Protein AF-A0A1V1ST28-F1 (afdb_monomer_lite)

pLDDT: mean 70.16, std 17.25, range [31.0, 95.69]

Secondary structure (DSSP, 8-state):
---EEE-TTS-EEEEEEEE-SS-TT-EEEEEEEE-TTT--EEEEEEEESSBSS--EEEE---TT-TT-SS--EEEEEEETTEEEEEEE--SPPSSS--SEEEEEEE--SS-TT----B-S---EEEE-PPBTTBTT--EEEEEEEBTTS-EEEEEEEE-SS--S--S-SEEEEEEEEEES-B-S--EEEEEETTEEEEEEEETTEEEEEEEETTEEEEEEEEET--S-EEEEE-TTSSS--EEEEEEETTEEEEEEEETTEEE-------HHHHT----TTS---TTS----EE-----TTS-PPPEEEEEEE-SSSTTEEEEEEEEEPTTT--EEEEEEEEEEEES---

Structure (mmCIF, N/CA/C/O backbone):
data_AF-A0A1V1ST28-F1
#
_entry.id   AF-A0A1V1ST28-F1
#
loop_
_atom_site.group_PDB
_atom_site.id
_atom_site.type_symbol
_atom_site.label_atom_id
_atom_site.label_alt_id
_atom_site.label_comp_id
_atom_site.label_asym_id
_atom_site.label_entity_id
_atom_site.label_seq_id
_atom_site.pdbx_PDB_ins_code
_atom_site.Cartn_x
_atom_site.Cartn_y
_atom_site.Cartn_z
_atom_site.occupancy
_atom_site.B_iso_or_equiv
_atom_site.auth_seq_id
_atom_site.auth_comp_id
_atom_site.auth_asym_id
_atom_site.auth_atom_id
_atom_site.pdbx_PDB_model_num
ATOM 1 N N . MET A 1 1 ? -3.559 1.378 -1.810 1.00 56.53 1 MET A N 1
ATOM 2 C CA . MET A 1 1 ? -2.349 0.725 -1.264 1.00 56.53 1 MET A CA 1
ATOM 3 C C . MET A 1 1 ? -1.135 1.126 -2.063 1.00 56.53 1 MET A C 1
ATOM 5 O O . MET A 1 1 ? -1.295 1.439 -3.238 1.00 56.53 1 MET A O 1
ATOM 9 N N . ASN A 1 2 ? 0.032 1.162 -1.422 1.00 61.03 2 ASN A N 1
ATOM 10 C CA . ASN A 1 2 ? 1.239 1.792 -1.951 1.00 61.03 2 ASN A CA 1
ATOM 11 C C . ASN A 1 2 ? 1.927 0.854 -2.942 1.00 61.03 2 ASN A C 1
ATOM 13 O O . ASN A 1 2 ? 2.720 0.018 -2.559 1.00 61.03 2 ASN A O 1
ATOM 17 N N . ARG A 1 3 ? 1.623 0.969 -4.228 1.00 72.06 3 ARG A N 1
ATOM 18 C CA . ARG A 1 3 ? 2.316 0.244 -5.317 1.00 72.06 3 ARG A CA 1
ATOM 19 C C . ARG A 1 3 ? 3.416 1.051 -5.982 1.00 72.06 3 ARG A C 1
ATOM 21 O O . ARG A 1 3 ? 3.954 0.615 -6.989 1.00 72.06 3 ARG A O 1
ATOM 28 N N . LEU A 1 4 ? 3.683 2.239 -5.460 1.00 78.25 4 LEU A N 1
ATOM 29 C CA . LEU A 1 4 ? 4.691 3.160 -5.943 1.00 78.25 4 LEU A CA 1
ATOM 30 C C . LEU A 1 4 ? 5.423 3.699 -4.718 1.00 78.25 4 LEU A C 1
ATOM 32 O O . LEU A 1 4 ? 4.778 4.179 -3.788 1.00 78.25 4 LEU A O 1
ATOM 36 N N . CYS A 1 5 ? 6.745 3.660 -4.730 1.00 79.19 5 CYS A N 1
ATOM 37 C CA . CYS A 1 5 ? 7.576 4.408 -3.799 1.00 79.19 5 CYS A CA 1
ATOM 38 C C . CYS A 1 5 ? 8.674 5.139 -4.580 1.00 79.19 5 CYS A C 1
ATOM 40 O O . CYS A 1 5 ? 8.863 4.921 -5.778 1.00 79.19 5 CYS A O 1
ATOM 42 N N . ARG A 1 6 ? 9.364 6.077 -3.932 1.00 75.88 6 ARG A N 1
ATOM 43 C CA . ARG A 1 6 ? 10.571 6.692 -4.485 1.00 75.88 6 ARG A CA 1
ATOM 44 C C . ARG A 1 6 ? 11.776 6.169 -3.719 1.00 75.88 6 ARG A C 1
ATOM 46 O O . ARG A 1 6 ? 11.772 6.217 -2.491 1.00 75.88 6 ARG A O 1
ATOM 53 N N . SER A 1 7 ? 12.785 5.715 -4.451 1.00 76.44 7 SER A N 1
ATOM 54 C CA . SER A 1 7 ? 14.058 5.301 -3.882 1.00 76.44 7 SER A CA 1
ATOM 55 C C . SER A 1 7 ? 14.884 6.502 -3.409 1.00 76.44 7 SER A C 1
ATOM 57 O O . SER A 1 7 ? 14.653 7.652 -3.795 1.00 76.44 7 SER A O 1
ATOM 59 N N . SER A 1 8 ? 15.908 6.237 -2.605 1.00 72.94 8 SER A N 1
ATOM 60 C CA . SER A 1 8 ? 16.824 7.239 -2.049 1.00 72.94 8 SER A CA 1
ATOM 61 C C . SER A 1 8 ? 17.612 7.980 -3.135 1.00 72.94 8 SER A C 1
ATOM 63 O O . SER A 1 8 ? 18.049 9.107 -2.914 1.00 72.94 8 SER A O 1
ATOM 65 N N . TYR A 1 9 ? 17.714 7.388 -4.327 1.00 69.00 9 TYR A N 1
ATOM 66 C CA . TYR A 1 9 ? 18.322 7.970 -5.527 1.00 69.00 9 TYR A CA 1
ATOM 67 C C . TYR A 1 9 ? 17.343 8.785 -6.378 1.00 69.00 9 TYR A C 1
ATOM 69 O O . TYR A 1 9 ? 17.713 9.331 -7.415 1.00 69.00 9 TYR A O 1
ATOM 77 N N . GLY A 1 10 ? 16.083 8.883 -5.954 1.00 70.06 10 GLY A N 1
ATOM 78 C CA . GLY A 1 10 ? 15.050 9.632 -6.656 1.00 70.06 10 GLY A CA 1
ATOM 79 C C . GLY A 1 10 ? 14.359 8.867 -7.786 1.00 70.06 10 GLY A C 1
ATOM 80 O O . GLY A 1 10 ? 13.443 9.425 -8.392 1.00 70.06 10 GLY A O 1
ATOM 81 N N . SER A 1 11 ? 14.738 7.612 -8.047 1.00 77.06 11 SER A N 1
ATOM 82 C CA . SER A 1 11 ? 14.031 6.742 -8.993 1.00 77.06 11 SER A CA 1
ATOM 83 C C . SER A 1 11 ? 12.670 6.338 -8.431 1.00 77.06 11 SER A C 1
ATOM 85 O O . SER A 1 11 ? 12.508 6.165 -7.223 1.00 77.06 11 SER A O 1
ATOM 87 N N . LEU A 1 12 ? 11.670 6.215 -9.302 1.00 82.88 12 LEU A N 1
ATOM 88 C CA . LEU A 1 12 ? 10.370 5.674 -8.912 1.00 82.88 12 LEU A CA 1
ATOM 89 C C . LEU A 1 12 ? 10.404 4.156 -9.016 1.00 82.88 12 LEU A C 1
ATOM 91 O O . LEU A 1 12 ? 10.904 3.621 -9.997 1.00 82.88 12 LEU A O 1
ATOM 95 N N . GLU A 1 13 ? 9.835 3.483 -8.032 1.00 86.19 13 GLU A N 1
ATOM 96 C CA . GLU A 1 13 ? 9.806 2.029 -7.934 1.00 86.19 13 GLU A CA 1
ATOM 97 C C . GLU A 1 13 ? 8.359 1.586 -7.798 1.00 86.19 13 GLU A C 1
ATOM 99 O O . GLU A 1 13 ? 7.603 2.177 -7.027 1.00 86.19 13 GLU A O 1
ATOM 104 N N . ALA A 1 14 ? 7.957 0.567 -8.549 1.00 86.81 14 ALA A N 1
ATOM 105 C CA . ALA A 1 14 ? 6.588 0.087 -8.565 1.00 86.81 14 ALA A CA 1
ATOM 106 C C . ALA A 1 14 ? 6.502 -1.431 -8.465 1.00 86.81 14 ALA A C 1
ATOM 108 O O . ALA A 1 14 ? 7.374 -2.147 -8.950 1.00 86.81 14 ALA A O 1
ATOM 109 N N . VAL A 1 15 ? 5.412 -1.923 -7.881 1.00 87.50 15 VAL A N 1
ATOM 110 C CA . VAL A 1 15 ? 5.063 -3.348 -7.902 1.00 87.50 15 VAL A CA 1
ATOM 111 C C . VAL A 1 15 ? 3.734 -3.526 -8.606 1.00 87.50 15 VAL A C 1
ATOM 113 O O . VAL A 1 15 ? 2.761 -2.834 -8.309 1.00 87.50 15 VAL A O 1
ATOM 116 N N . ILE A 1 16 ? 3.704 -4.404 -9.603 1.00 85.75 16 ILE A N 1
ATOM 117 C CA . ILE A 1 16 ? 2.519 -4.601 -10.434 1.00 85.75 16 ILE A CA 1
ATOM 118 C C . ILE A 1 16 ? 2.277 -6.094 -10.578 1.00 85.75 16 ILE A C 1
ATOM 120 O O . ILE A 1 16 ? 3.172 -6.849 -10.962 1.00 85.75 16 ILE A O 1
ATOM 124 N N . ASN A 1 17 ? 1.055 -6.508 -10.257 1.00 86.25 17 ASN A N 1
ATOM 125 C CA . ASN A 1 17 ? 0.579 -7.858 -10.490 1.00 86.25 17 ASN A CA 1
ATOM 126 C C . ASN A 1 17 ? 0.147 -7.977 -11.962 1.00 86.25 17 ASN A C 1
ATOM 128 O O . ASN A 1 17 ? -0.858 -7.385 -12.362 1.00 86.25 17 ASN A O 1
ATOM 132 N N . ILE A 1 18 ? 0.912 -8.717 -12.762 1.00 83.44 18 ILE A N 1
ATOM 133 C CA . ILE A 1 18 ? 0.743 -8.863 -14.216 1.00 83.44 18 ILE A CA 1
ATOM 134 C C . ILE A 1 18 ? 0.674 -10.345 -14.617 1.00 83.44 18 ILE A C 1
ATOM 136 O O . ILE A 1 18 ? 1.166 -11.187 -13.868 1.00 83.44 18 ILE A O 1
ATOM 140 N N . PRO A 1 19 ? 0.129 -10.696 -15.793 1.00 81.06 19 PRO A N 1
ATOM 141 C CA . PRO A 1 19 ? 0.259 -12.048 -16.339 1.00 81.06 19 PRO A CA 1
ATOM 142 C C . PRO A 1 19 ? 1.727 -12.476 -16.491 1.00 81.06 19 PRO A C 1
ATOM 144 O O . PRO A 1 19 ? 2.595 -11.663 -16.815 1.00 81.06 19 PRO A O 1
ATOM 147 N N . SER A 1 20 ? 2.013 -13.760 -16.277 1.00 78.56 20 SER A N 1
ATOM 148 C CA . SER A 1 20 ? 3.365 -14.333 -16.332 1.00 78.56 20 SER A CA 1
ATOM 149 C C . SER A 1 20 ? 3.897 -14.520 -17.759 1.00 78.56 20 SER A C 1
ATOM 151 O O . SER A 1 20 ? 5.076 -14.820 -17.935 1.00 78.56 20 SER A O 1
ATOM 153 N N . GLY A 1 21 ? 3.039 -14.368 -18.774 1.00 71.44 21 GLY A N 1
ATOM 154 C CA . GLY A 1 21 ? 3.336 -14.717 -20.167 1.00 71.44 21 GLY A CA 1
ATOM 155 C C . GLY A 1 21 ? 3.209 -16.216 -20.476 1.00 71.44 21 GLY A C 1
ATOM 156 O O . GLY A 1 21 ? 3.240 -16.585 -21.643 1.00 71.44 21 GLY A O 1
ATOM 157 N N . LEU A 1 22 ? 3.002 -17.071 -19.463 1.00 68.38 22 LEU A N 1
ATOM 158 C CA . LEU A 1 22 ? 2.752 -18.517 -19.609 1.00 68.38 22 LEU A CA 1
ATOM 159 C C . LEU A 1 22 ? 1.249 -18.857 -19.713 1.00 68.38 22 LEU A C 1
ATOM 161 O O . LEU A 1 22 ? 0.852 -20.007 -19.540 1.00 68.38 22 LEU A O 1
ATOM 165 N N . GLY A 1 23 ? 0.417 -17.850 -19.994 1.00 60.97 23 GLY A N 1
ATOM 166 C CA . GLY A 1 23 ? -1.043 -17.935 -20.078 1.00 60.97 23 GLY A CA 1
ATOM 167 C C . GLY A 1 23 ? -1.737 -16.901 -19.188 1.00 60.97 23 GLY A C 1
ATOM 168 O O . GLY A 1 23 ? -1.166 -16.437 -18.200 1.00 60.97 23 GLY A O 1
ATOM 169 N N . ASP A 1 24 ? -2.978 -16.542 -19.526 1.00 57.06 24 ASP A N 1
ATOM 170 C CA . ASP A 1 24 ? -3.747 -15.499 -18.820 1.00 57.06 24 ASP A CA 1
ATOM 171 C C . ASP A 1 24 ? -4.112 -15.875 -17.369 1.00 57.06 24 ASP A C 1
ATOM 173 O O . ASP A 1 24 ? -4.433 -15.004 -16.559 1.00 57.06 24 ASP A O 1
ATOM 177 N N . SER A 1 25 ? -4.035 -17.162 -17.009 1.00 66.62 25 SER A N 1
ATOM 178 C CA . SER A 1 25 ? -4.368 -17.655 -15.667 1.00 66.62 25 SER A CA 1
ATOM 179 C C . SER A 1 25 ? -3.230 -17.533 -14.656 1.00 66.62 25 SER A C 1
ATOM 181 O O . SER A 1 25 ? -3.490 -17.537 -13.454 1.00 66.62 25 SER A O 1
ATOM 183 N N . GLN A 1 26 ? -1.974 -17.445 -15.102 1.00 79.12 26 GLN A N 1
ATOM 184 C CA . GLN A 1 26 ? -0.837 -17.358 -14.193 1.00 79.12 26 GLN A CA 1
ATOM 185 C C . GLN A 1 26 ? -0.373 -15.909 -14.087 1.00 79.12 26 GLN A C 1
ATOM 187 O O . GLN A 1 26 ? -0.003 -15.278 -15.075 1.00 79.12 26 GLN A O 1
ATOM 192 N N . ARG A 1 27 ? -0.379 -15.378 -12.866 1.00 85.94 27 ARG A N 1
ATOM 193 C CA . ARG A 1 27 ? 0.042 -14.008 -12.572 1.00 85.94 27 ARG A CA 1
ATOM 194 C C . ARG A 1 27 ? 1.352 -13.997 -11.796 1.00 85.94 27 ARG A C 1
ATOM 196 O O . ARG A 1 27 ? 1.680 -14.967 -11.126 1.00 85.94 27 ARG A O 1
ATOM 203 N N . VAL A 1 28 ? 2.093 -12.900 -11.886 1.00 90.62 28 VAL A N 1
ATOM 204 C CA . VAL A 1 28 ? 3.326 -12.646 -11.133 1.00 90.62 28 VAL A CA 1
ATOM 205 C C . VAL A 1 28 ? 3.320 -11.224 -10.593 1.00 90.62 28 VAL A C 1
ATOM 207 O O . VAL A 1 28 ? 2.863 -10.295 -11.262 1.00 90.62 28 VAL A O 1
ATOM 210 N N . LEU A 1 29 ? 3.856 -11.034 -9.387 1.00 91.00 29 LEU A N 1
ATOM 211 C CA . LEU A 1 29 ? 4.079 -9.705 -8.836 1.00 91.00 29 LEU A CA 1
ATOM 212 C C . LEU A 1 29 ? 5.482 -9.313 -9.246 1.00 91.00 29 LEU A C 1
ATOM 214 O O . LEU A 1 29 ? 6.453 -9.953 -8.841 1.00 91.00 29 LEU A O 1
ATOM 218 N N . ARG A 1 30 ? 5.589 -8.279 -10.071 1.00 89.81 30 ARG A N 1
ATOM 219 C CA . ARG A 1 30 ? 6.862 -7.852 -10.635 1.00 89.81 30 ARG A CA 1
ATOM 220 C C . ARG A 1 30 ? 7.227 -6.464 -10.135 1.00 89.81 30 ARG A C 1
ATOM 222 O O . ARG A 1 30 ? 6.386 -5.566 -10.106 1.00 89.81 30 ARG A O 1
ATOM 229 N N . HIS A 1 31 ? 8.490 -6.306 -9.762 1.00 90.06 31 HIS A N 1
ATOM 230 C CA . HIS A 1 31 ? 9.109 -5.023 -9.454 1.00 90.06 31 HIS A CA 1
ATOM 231 C C . HIS A 1 31 ? 9.516 -4.317 -10.750 1.00 90.06 31 HIS A C 1
ATOM 233 O O . HIS A 1 31 ? 10.115 -4.923 -11.643 1.00 90.06 31 HIS A O 1
ATOM 239 N N . PHE A 1 32 ? 9.199 -3.032 -10.839 1.00 87.62 32 PHE A N 1
ATOM 240 C CA . PHE A 1 32 ? 9.596 -2.119 -11.898 1.00 87.62 32 PHE A CA 1
ATOM 241 C C . PHE A 1 32 ? 10.334 -0.923 -11.308 1.00 87.62 32 PHE A C 1
ATOM 243 O O . PHE A 1 32 ? 9.930 -0.407 -10.271 1.00 87.62 32 PHE A O 1
ATOM 250 N N . SER A 1 33 ? 11.342 -0.424 -12.017 1.00 86.06 33 SER A N 1
ATOM 251 C CA . SER A 1 33 ? 12.019 0.830 -11.673 1.00 86.06 33 SER A CA 1
ATOM 252 C C . SER A 1 33 ? 11.939 1.812 -12.831 1.00 86.06 33 SER A C 1
ATOM 254 O O . SER A 1 33 ? 12.106 1.408 -13.986 1.00 86.06 33 SER A O 1
ATOM 256 N N . ARG A 1 34 ? 11.796 3.098 -12.537 1.00 82.31 34 ARG A N 1
ATOM 257 C CA . ARG A 1 34 ? 11.886 4.174 -13.517 1.00 82.31 34 ARG A CA 1
ATOM 258 C C . ARG A 1 34 ? 13.302 4.726 -13.566 1.00 82.31 34 ARG A C 1
ATOM 260 O O . ARG A 1 34 ? 13.839 5.143 -12.541 1.00 82.31 34 ARG A O 1
ATOM 267 N N . ASN A 1 35 ? 13.880 4.798 -14.756 1.00 78.06 35 ASN A N 1
ATOM 268 C CA . ASN A 1 35 ? 15.123 5.523 -14.971 1.00 78.06 35 ASN A CA 1
ATOM 269 C C . ASN A 1 35 ? 14.873 7.021 -14.739 1.00 78.06 35 ASN A C 1
ATOM 271 O O . ASN A 1 35 ? 14.010 7.627 -15.375 1.00 78.06 35 ASN A O 1
ATOM 275 N N . SER A 1 36 ? 15.602 7.615 -13.796 1.00 76.12 36 SER A N 1
ATOM 276 C CA . SER A 1 36 ? 15.431 9.018 -13.409 1.00 76.12 36 SER A CA 1
ATOM 277 C C . SER A 1 36 ? 15.882 10.005 -14.491 1.00 76.12 36 SER A C 1
ATOM 279 O O . SER A 1 36 ? 15.423 11.145 -14.493 1.00 76.12 36 SER A O 1
ATOM 281 N N . THR A 1 37 ? 16.735 9.570 -15.423 1.00 79.06 37 THR A N 1
ATOM 282 C CA . THR A 1 37 ? 17.240 10.364 -16.548 1.00 79.06 37 THR A CA 1
ATOM 283 C C . THR A 1 37 ? 16.331 10.269 -17.771 1.00 79.06 37 THR A C 1
ATOM 285 O O . THR A 1 37 ? 15.930 11.301 -18.301 1.00 79.06 37 THR A O 1
ATOM 288 N N . THR A 1 38 ? 15.991 9.056 -18.225 1.00 80.62 38 THR A N 1
ATOM 289 C CA . THR A 1 38 ? 15.187 8.861 -19.451 1.00 80.62 38 THR A CA 1
ATOM 290 C C . THR A 1 38 ? 13.683 8.894 -19.189 1.00 80.62 38 THR A C 1
ATOM 292 O O . THR A 1 38 ? 12.895 9.159 -20.091 1.00 80.62 38 THR A O 1
ATOM 295 N N . GLY A 1 39 ? 13.259 8.641 -17.948 1.00 75.62 39 GLY A N 1
ATOM 296 C CA . GLY A 1 39 ? 11.853 8.523 -17.574 1.00 75.62 39 GLY A CA 1
ATOM 297 C C . GLY A 1 39 ? 11.204 7.188 -17.956 1.00 75.62 39 GLY A C 1
ATOM 298 O O . GLY A 1 39 ? 10.022 7.005 -17.652 1.00 75.62 39 GLY A O 1
ATOM 299 N N . GLU A 1 40 ? 11.951 6.273 -18.577 1.00 79.81 40 GLU A N 1
ATOM 300 C CA . GLU A 1 40 ? 11.491 4.946 -18.998 1.00 79.81 40 GLU A CA 1
ATOM 301 C C . GLU A 1 40 ? 11.366 3.978 -17.817 1.00 79.81 40 GLU A C 1
ATOM 303 O O . GLU A 1 40 ? 12.104 4.071 -16.832 1.00 79.81 40 GLU A O 1
ATOM 308 N N . TRP A 1 41 ? 10.438 3.029 -17.929 1.00 82.62 41 TRP A N 1
ATOM 309 C CA . TRP A 1 41 ? 10.196 1.990 -16.931 1.00 82.62 41 TRP A CA 1
ATOM 310 C C . TRP A 1 41 ? 10.832 0.666 -17.343 1.00 82.62 41 TRP A C 1
ATOM 312 O O . TRP A 1 41 ? 10.687 0.220 -18.477 1.00 82.62 41 TRP A O 1
ATOM 322 N N . PHE A 1 42 ? 11.491 0.011 -16.389 1.00 82.56 42 PHE A N 1
ATOM 323 C CA . PHE A 1 42 ? 12.179 -1.261 -16.585 1.00 82.56 42 PHE A CA 1
ATOM 324 C C . PHE A 1 42 ? 11.624 -2.305 -15.627 1.00 82.56 42 PHE A C 1
ATOM 326 O O . PHE A 1 42 ? 11.579 -2.077 -14.418 1.00 82.56 42 PHE A O 1
ATOM 333 N N . ALA A 1 43 ? 11.244 -3.464 -16.163 1.00 86.06 43 ALA A N 1
ATOM 334 C CA . ALA A 1 43 ? 11.001 -4.659 -15.368 1.00 86.06 43 ALA A CA 1
ATOM 335 C C . ALA A 1 43 ? 12.313 -5.112 -14.708 1.00 86.06 43 ALA A C 1
ATOM 337 O O . ALA A 1 43 ? 13.327 -5.249 -15.388 1.00 86.06 43 ALA A O 1
ATOM 338 N N . ARG A 1 44 ? 12.289 -5.353 -13.396 1.00 85.56 44 ARG A N 1
ATOM 339 C CA . ARG A 1 44 ? 13.460 -5.779 -12.621 1.00 85.56 44 ARG A CA 1
ATOM 340 C C . ARG A 1 44 ? 13.401 -7.258 -12.296 1.00 85.56 44 ARG A C 1
ATOM 342 O O . ARG A 1 44 ? 14.050 -8.060 -12.954 1.00 85.56 44 ARG A O 1
ATOM 349 N N . ALA A 1 45 ? 12.591 -7.616 -11.312 1.00 87.88 45 ALA A N 1
ATOM 350 C CA . ALA A 1 45 ? 12.546 -8.963 -10.770 1.00 87.88 45 ALA A CA 1
ATOM 351 C C . ALA A 1 45 ? 11.110 -9.380 -10.462 1.00 87.88 45 ALA A C 1
ATOM 353 O O . ALA A 1 45 ? 10.237 -8.544 -10.212 1.00 87.88 45 ALA A O 1
ATOM 354 N N . VAL A 1 46 ? 10.873 -10.688 -10.487 1.00 90.00 46 VAL A N 1
ATOM 355 C CA . VAL A 1 46 ? 9.653 -11.281 -9.938 1.00 90.00 46 VAL A CA 1
ATOM 356 C C . VAL A 1 46 ? 9.820 -11.352 -8.422 1.00 90.00 46 VAL A C 1
ATOM 358 O O . VAL A 1 46 ? 10.808 -11.892 -7.943 1.00 90.00 46 VAL A O 1
ATOM 361 N N . ILE A 1 47 ? 8.863 -10.785 -7.691 1.00 90.88 47 ILE A N 1
ATOM 362 C CA . ILE A 1 47 ? 8.795 -10.828 -6.226 1.00 90.88 47 ILE A CA 1
ATOM 363 C C . ILE A 1 47 ? 8.035 -12.082 -5.792 1.00 90.88 47 ILE A C 1
ATOM 365 O O . ILE A 1 47 ? 8.485 -12.828 -4.934 1.00 90.88 47 ILE A O 1
ATOM 369 N N . SER A 1 48 ? 6.885 -12.319 -6.427 1.00 90.50 48 SER A N 1
ATOM 370 C CA . SER A 1 48 ? 5.996 -13.446 -6.150 1.00 90.50 48 SER A CA 1
ATOM 371 C C . SER A 1 48 ? 5.544 -14.087 -7.457 1.00 90.50 48 SER A C 1
ATOM 373 O O . SER A 1 48 ? 5.181 -13.391 -8.411 1.00 90.50 48 SER A O 1
ATOM 375 N N . ALA A 1 49 ? 5.554 -15.419 -7.491 1.00 89.81 49 ALA A N 1
ATOM 376 C CA . ALA A 1 49 ? 5.141 -16.208 -8.649 1.00 89.81 49 ALA A CA 1
ATOM 377 C C . ALA A 1 49 ? 3.642 -16.558 -8.657 1.00 89.81 49 ALA A C 1
ATOM 379 O O . ALA A 1 49 ? 3.161 -17.098 -9.653 1.00 89.81 49 ALA A O 1
ATOM 380 N N . ARG A 1 50 ? 2.924 -16.299 -7.555 1.00 88.44 50 ARG A N 1
ATOM 381 C CA . ARG A 1 50 ? 1.493 -16.610 -7.388 1.00 88.44 50 ARG A CA 1
ATOM 382 C C . ARG A 1 50 ? 0.748 -15.542 -6.565 1.00 88.44 50 ARG A C 1
ATOM 384 O O . ARG A 1 50 ? 0.050 -15.880 -5.613 1.00 88.44 50 ARG A O 1
ATOM 391 N N . PRO A 1 51 ? 0.883 -14.243 -6.878 1.00 88.44 51 PRO A N 1
ATOM 392 C CA . PRO A 1 51 ? 0.203 -13.219 -6.106 1.00 88.44 51 PRO A CA 1
ATOM 393 C C . PRO A 1 51 ? -1.312 -13.265 -6.320 1.00 88.44 51 PRO A C 1
ATOM 395 O O . PRO A 1 51 ? -1.814 -13.265 -7.446 1.00 88.44 51 PRO A O 1
ATOM 398 N N . GLU A 1 52 ? -2.044 -13.148 -5.227 1.00 84.50 52 GLU A N 1
ATOM 399 C CA . GLU A 1 52 ? -3.497 -12.966 -5.213 1.00 84.50 52 GLU A CA 1
ATOM 400 C C . GLU A 1 52 ? -3.871 -11.473 -5.148 1.00 84.50 52 GLU A C 1
ATOM 402 O O . GLU A 1 52 ? -5.041 -11.100 -5.192 1.00 84.50 52 GLU A O 1
ATOM 407 N N . SER A 1 53 ? -2.873 -10.584 -5.053 1.00 81.81 53 SER A N 1
ATOM 408 C CA . SER A 1 53 ? -3.072 -9.139 -4.902 1.00 81.81 53 SER A CA 1
ATOM 409 C C . SER A 1 53 ? -1.945 -8.293 -5.517 1.00 81.81 53 SER A C 1
ATOM 411 O O . SER A 1 53 ? -0.914 -8.820 -5.930 1.00 81.81 53 SER A O 1
ATOM 413 N N . GLY A 1 54 ? -2.126 -6.970 -5.595 1.00 76.12 54 GLY A N 1
ATOM 414 C CA . GLY A 1 54 ? -1.165 -6.027 -6.194 1.00 76.12 54 GLY A CA 1
ATOM 415 C C . GLY A 1 54 ? 0.090 -5.682 -5.400 1.00 76.12 54 GLY A C 1
ATOM 416 O O . GLY A 1 54 ? 0.867 -4.846 -5.856 1.00 76.12 54 GLY A O 1
ATOM 417 N N . GLY A 1 55 ? 0.265 -6.274 -4.218 1.00 85.12 55 GLY A N 1
ATOM 418 C CA . GLY A 1 55 ? 1.338 -5.947 -3.283 1.00 85.12 55 GLY A CA 1
ATOM 419 C C . GLY A 1 55 ? 1.315 -4.501 -2.758 1.00 85.12 55 GLY A C 1
ATOM 420 O O . GLY A 1 55 ? 0.580 -3.632 -3.240 1.00 85.12 55 GLY A O 1
ATOM 421 N N . SER A 1 56 ? 2.136 -4.232 -1.745 1.00 86.94 56 SER A N 1
ATOM 422 C CA . SER A 1 56 ? 2.448 -2.883 -1.272 1.00 86.94 56 SER A CA 1
ATOM 423 C C . SER A 1 56 ? 3.949 -2.760 -1.047 1.00 86.94 56 SER A C 1
ATOM 425 O O . SER A 1 56 ? 4.499 -3.526 -0.267 1.00 86.94 56 SER A O 1
ATOM 427 N N . ILE A 1 57 ? 4.586 -1.793 -1.708 1.00 88.56 57 ILE A N 1
ATOM 428 C CA . ILE A 1 57 ? 6.022 -1.512 -1.665 1.00 88.56 57 ILE A CA 1
ATOM 429 C C . ILE A 1 57 ? 6.322 -0.235 -0.879 1.00 88.56 57 ILE A C 1
ATOM 431 O O . ILE A 1 57 ? 5.635 0.782 -1.019 1.00 88.56 57 ILE A O 1
ATOM 435 N N . ILE A 1 58 ? 7.398 -0.270 -0.099 1.00 85.75 58 ILE A N 1
ATOM 436 C CA . ILE A 1 58 ? 8.062 0.910 0.457 1.00 85.75 58 ILE A CA 1
ATOM 437 C C . ILE A 1 58 ? 9.575 0.789 0.259 1.00 85.75 58 ILE A C 1
ATOM 439 O O . ILE A 1 58 ? 10.097 -0.302 0.037 1.00 85.75 58 ILE A O 1
ATOM 443 N N . GLN A 1 59 ? 10.285 1.910 0.367 1.00 84.06 59 GLN A N 1
ATOM 444 C CA . GLN A 1 59 ? 11.719 1.871 0.630 1.00 84.06 59 GLN A CA 1
ATOM 445 C C . GLN A 1 59 ? 11.943 2.019 2.134 1.00 84.06 59 GLN A C 1
ATOM 447 O O . GLN A 1 59 ? 11.400 2.940 2.750 1.00 84.06 59 GLN A O 1
ATOM 452 N N . ASN A 1 60 ? 12.752 1.136 2.706 1.00 74.69 60 ASN A N 1
ATOM 453 C CA . ASN A 1 60 ? 13.174 1.221 4.089 1.00 74.69 60 ASN A CA 1
ATOM 454 C C . ASN A 1 60 ? 14.108 2.430 4.274 1.00 74.69 60 ASN A C 1
ATOM 456 O O . ASN A 1 60 ? 15.072 2.634 3.538 1.00 74.69 60 ASN A O 1
ATOM 460 N N . THR A 1 61 ? 13.800 3.255 5.270 1.00 67.88 61 THR A N 1
ATOM 461 C CA . THR A 1 61 ? 14.548 4.471 5.626 1.00 67.88 61 THR A CA 1
ATOM 462 C C . THR A 1 61 ? 15.421 4.300 6.872 1.00 67.88 61 THR A C 1
ATOM 464 O O . THR A 1 61 ? 15.995 5.276 7.367 1.00 67.88 61 THR A O 1
ATOM 467 N N . SER A 1 62 ? 15.519 3.080 7.415 1.00 59.75 62 SER A N 1
ATOM 468 C CA . SER A 1 62 ? 16.282 2.814 8.632 1.00 59.75 62 SER A CA 1
ATOM 469 C C . SER A 1 62 ? 17.785 2.999 8.386 1.00 59.75 62 SER A C 1
ATOM 471 O O . SER A 1 62 ? 18.371 2.474 7.446 1.00 59.75 62 SER A O 1
ATOM 473 N N . LYS A 1 63 ? 18.443 3.765 9.263 1.00 50.56 63 LYS A N 1
ATOM 474 C CA . LYS A 1 63 ? 19.889 4.058 9.191 1.00 50.56 63 LYS A CA 1
ATOM 475 C C . LYS A 1 63 ? 20.772 2.900 9.685 1.00 50.56 63 LYS A C 1
ATOM 477 O O . LYS A 1 63 ? 21.947 3.110 9.970 1.00 50.56 63 LYS A O 1
ATOM 482 N N . ARG A 1 64 ? 20.207 1.704 9.891 1.00 48.38 64 ARG A N 1
ATOM 483 C CA . ARG A 1 64 ? 20.858 0.606 10.630 1.00 48.38 64 ARG A CA 1
ATOM 484 C C . ARG A 1 64 ? 21.937 -0.135 9.850 1.00 48.38 64 ARG A C 1
ATOM 486 O O . ARG A 1 64 ? 22.677 -0.909 10.448 1.00 48.38 64 ARG A O 1
ATOM 493 N N . HIS A 1 65 ? 22.088 0.133 8.560 1.00 45.38 65 HIS A N 1
ATOM 494 C CA . HIS A 1 65 ? 23.140 -0.479 7.766 1.00 45.38 65 HIS A CA 1
ATOM 495 C C . HIS A 1 65 ? 24.332 0.467 7.622 1.00 45.38 65 HIS A C 1
ATOM 497 O O . HIS A 1 65 ? 24.347 1.357 6.778 1.00 45.38 65 HIS A O 1
ATOM 503 N N . ALA A 1 66 ? 25.367 0.224 8.434 1.00 37.50 66 ALA A N 1
ATOM 504 C CA . ALA A 1 66 ? 26.635 0.964 8.431 1.00 37.50 66 ALA A CA 1
ATOM 505 C C . ALA A 1 66 ? 27.398 0.924 7.087 1.00 37.50 66 ALA A C 1
ATOM 507 O O . ALA A 1 66 ? 28.389 1.628 6.933 1.00 37.50 66 ALA A O 1
ATOM 508 N N . ALA A 1 67 ? 26.940 0.122 6.121 1.00 40.91 67 ALA A N 1
ATOM 509 C CA . ALA A 1 67 ? 27.536 -0.013 4.796 1.00 40.91 67 ALA A CA 1
ATOM 510 C C . ALA A 1 67 ? 26.539 0.211 3.634 1.00 40.91 67 ALA A C 1
ATOM 512 O O . ALA A 1 67 ? 26.875 -0.111 2.496 1.00 40.91 67 ALA A O 1
ATOM 513 N N . GLN A 1 68 ? 25.323 0.721 3.880 1.00 44.44 68 GLN A N 1
ATOM 514 C CA . GLN A 1 68 ? 24.354 0.969 2.805 1.00 44.44 68 GLN A CA 1
ATOM 515 C C . GLN A 1 68 ? 24.457 2.385 2.249 1.00 44.44 68 GLN A C 1
ATOM 517 O O . GLN A 1 68 ? 23.905 3.337 2.796 1.00 44.44 68 GLN A O 1
ATOM 522 N N . GLU A 1 69 ? 25.086 2.497 1.083 1.00 39.72 69 GLU A N 1
ATOM 523 C CA . GLU A 1 69 ? 24.870 3.634 0.185 1.00 39.72 69 GLU A CA 1
ATOM 524 C C . GLU A 1 69 ? 23.441 3.595 -0.417 1.00 39.72 69 GLU A C 1
ATOM 526 O O . GLU A 1 69 ? 22.875 4.638 -0.745 1.00 39.72 69 GLU A O 1
ATOM 531 N N . HIS A 1 70 ? 22.796 2.414 -0.449 1.00 45.62 70 HIS A N 1
ATOM 532 C CA . HIS A 1 70 ? 21.469 2.166 -1.030 1.00 45.62 70 HIS A CA 1
ATOM 533 C C . HIS A 1 70 ? 20.462 1.612 -0.002 1.00 45.62 70 HIS A C 1
ATOM 535 O O . HIS A 1 70 ? 20.750 0.604 0.630 1.00 45.62 70 HIS A O 1
ATOM 541 N N . GLY A 1 71 ? 19.265 2.203 0.131 1.00 55.56 71 GLY A N 1
ATOM 542 C CA . GLY A 1 71 ? 18.238 1.712 1.073 1.00 55.56 71 GLY A CA 1
ATOM 543 C C . GLY A 1 71 ? 17.411 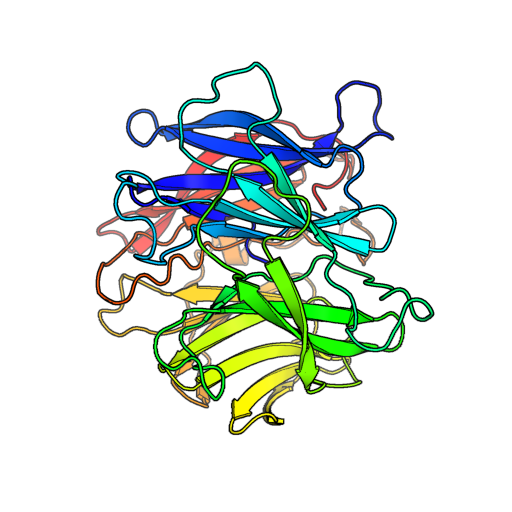0.544 0.523 1.00 55.56 71 GLY A C 1
ATOM 544 O O . GLY A 1 71 ? 16.986 0.619 -0.631 1.00 55.56 71 GLY A O 1
ATOM 545 N N . ASP A 1 72 ? 17.177 -0.487 1.339 1.00 76.62 72 ASP A N 1
ATOM 546 C CA . ASP A 1 72 ? 16.419 -1.704 0.994 1.00 76.62 72 ASP A CA 1
ATOM 547 C C . ASP A 1 72 ? 14.952 -1.434 0.633 1.00 76.62 72 ASP A C 1
ATOM 549 O O . ASP A 1 72 ? 14.365 -0.428 1.044 1.00 76.62 72 ASP A O 1
ATOM 553 N N . PHE A 1 73 ? 14.343 -2.346 -0.128 1.00 86.38 73 PHE A N 1
ATOM 554 C CA . PHE A 1 73 ? 12.905 -2.310 -0.402 1.00 86.38 73 PHE A CA 1
ATOM 555 C C . PHE A 1 73 ? 12.173 -3.408 0.351 1.00 86.38 73 PHE A C 1
ATOM 557 O O . PHE A 1 73 ? 12.660 -4.529 0.467 1.00 86.38 73 PHE A O 1
ATOM 564 N N . GLU A 1 74 ? 10.965 -3.081 0.795 1.00 89.25 74 GLU A N 1
ATOM 565 C CA . GLU A 1 74 ? 10.073 -4.005 1.486 1.00 89.25 74 GLU A CA 1
ATOM 566 C C . GLU A 1 74 ? 8.775 -4.112 0.695 1.00 89.25 74 GLU A C 1
ATOM 568 O O . GLU A 1 74 ? 8.217 -3.095 0.263 1.00 89.25 74 GLU A O 1
ATOM 573 N N . VAL A 1 75 ? 8.281 -5.334 0.522 1.00 91.19 75 VAL A N 1
ATOM 574 C CA . VAL A 1 75 ? 7.007 -5.617 -0.134 1.00 91.19 75 VAL A CA 1
ATOM 575 C C . VAL A 1 75 ? 6.188 -6.563 0.722 1.00 91.19 75 VAL A C 1
ATOM 577 O O . VAL A 1 75 ? 6.680 -7.608 1.123 1.00 91.19 75 VAL A O 1
ATOM 580 N N . VAL A 1 76 ? 4.913 -6.248 0.938 1.00 90.38 76 VAL A N 1
ATOM 581 C CA . VAL A 1 76 ? 3.933 -7.240 1.405 1.00 90.38 76 VAL A CA 1
ATOM 582 C C . VAL A 1 76 ? 2.983 -7.601 0.278 1.00 90.38 76 VAL A C 1
ATOM 584 O O . VAL A 1 76 ? 2.549 -6.726 -0.474 1.00 90.38 76 VAL A O 1
ATOM 587 N N . VAL A 1 77 ? 2.658 -8.880 0.141 1.00 90.75 77 VAL A N 1
ATOM 588 C CA . VAL A 1 77 ? 1.764 -9.393 -0.902 1.00 90.75 77 VAL A CA 1
ATOM 589 C C . VAL A 1 77 ? 0.961 -10.569 -0.370 1.00 90.75 77 VAL A C 1
ATOM 591 O O . VAL A 1 77 ? 1.491 -11.419 0.338 1.00 90.75 77 VAL A O 1
ATOM 594 N N . LEU A 1 78 ? -0.332 -10.601 -0.695 1.00 87.31 78 LEU A N 1
ATOM 595 C CA . LEU A 1 78 ? -1.160 -11.783 -0.474 1.00 87.31 78 LEU A CA 1
ATOM 596 C C . LEU A 1 78 ? -0.805 -12.846 -1.517 1.00 87.31 78 LEU A C 1
ATOM 598 O O . LEU A 1 78 ? -0.916 -12.578 -2.716 1.00 87.31 78 LEU A O 1
ATOM 602 N N . GLU A 1 79 ? -0.369 -14.011 -1.058 1.00 87.44 79 GLU A N 1
ATOM 603 C CA . GLU A 1 79 ? 0.023 -15.159 -1.872 1.00 87.44 79 GLU A CA 1
ATOM 604 C C . GLU A 1 79 ? -0.359 -16.442 -1.133 1.00 87.44 79 GLU A C 1
ATOM 606 O O . GLU A 1 79 ? 0.027 -16.622 0.021 1.00 87.44 79 GLU A O 1
ATOM 611 N N . ASP A 1 80 ? -1.074 -17.343 -1.809 1.00 83.56 80 ASP A N 1
ATOM 612 C CA . ASP A 1 80 ? -1.570 -18.600 -1.240 1.00 83.56 80 ASP A CA 1
ATOM 613 C C . ASP A 1 80 ? -2.426 -18.370 0.031 1.00 83.56 80 ASP A C 1
ATOM 615 O O . ASP A 1 80 ? -2.286 -19.074 1.033 1.00 83.56 80 ASP A O 1
ATOM 619 N N . GLY A 1 81 ? -3.275 -17.334 0.027 1.00 78.62 81 GLY A N 1
ATOM 620 C CA . GLY A 1 81 ? -4.132 -16.957 1.155 1.00 78.62 81 GLY A CA 1
ATOM 621 C C . GLY A 1 81 ? -3.416 -16.368 2.377 1.00 78.62 81 GLY A C 1
ATOM 622 O O . GLY A 1 81 ? -4.082 -16.053 3.361 1.00 78.62 81 GLY A O 1
ATOM 623 N N . VAL A 1 82 ? -2.091 -16.185 2.335 1.00 83.94 82 VAL A N 1
ATOM 624 C CA . VAL A 1 82 ? -1.302 -15.595 3.429 1.00 83.94 82 VAL A CA 1
ATOM 625 C C . VAL A 1 82 ? -0.570 -14.331 2.987 1.00 83.94 82 VAL A C 1
ATOM 627 O O . VAL A 1 82 ? -0.117 -14.204 1.849 1.00 83.94 82 VAL A O 1
ATOM 630 N N . LEU 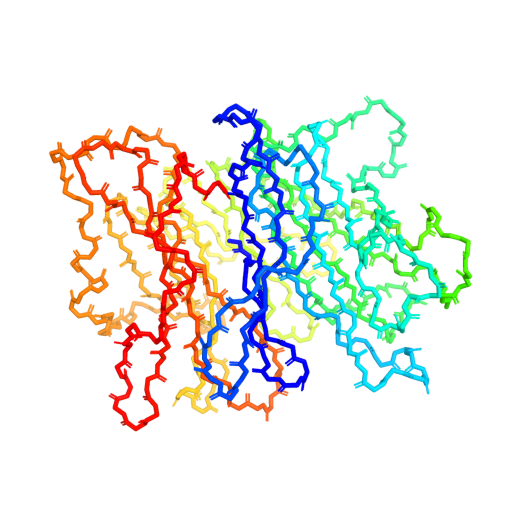A 1 83 ? -0.440 -13.361 3.893 1.00 88.00 83 LEU A N 1
ATOM 631 C CA . LEU A 1 83 ? 0.322 -12.149 3.612 1.00 88.00 83 LEU A CA 1
ATOM 632 C C . LEU A 1 83 ? 1.816 -12.437 3.826 1.00 88.00 83 LEU A C 1
ATOM 634 O O . LEU A 1 83 ? 2.261 -12.646 4.953 1.00 88.00 83 LEU A O 1
ATOM 638 N N . LYS A 1 84 ? 2.592 -12.460 2.742 1.00 89.62 84 LYS A N 1
ATOM 639 C CA . LYS A 1 84 ? 4.047 -12.662 2.762 1.00 89.62 84 LYS A CA 1
ATOM 640 C C . LYS A 1 84 ? 4.767 -11.319 2.721 1.00 89.62 84 LYS A C 1
ATOM 642 O O . LYS A 1 84 ? 4.334 -10.406 2.016 1.00 89.62 84 LYS A O 1
ATOM 647 N N . HIS A 1 85 ? 5.871 -11.211 3.451 1.00 89.75 85 HIS A N 1
ATOM 648 C CA . HIS A 1 85 ? 6.779 -10.066 3.449 1.00 89.75 85 HIS A CA 1
ATOM 649 C C . HIS A 1 85 ? 8.067 -10.453 2.717 1.00 89.75 85 HIS A C 1
ATOM 651 O O . HIS A 1 85 ? 8.746 -11.407 3.087 1.00 89.75 85 HIS A O 1
ATOM 657 N N . TYR A 1 86 ? 8.380 -9.712 1.660 1.00 90.00 86 TYR A N 1
ATOM 658 C CA . TYR A 1 86 ? 9.596 -9.820 0.872 1.00 90.00 86 TYR A CA 1
ATOM 659 C C . TYR A 1 86 ? 10.505 -8.617 1.099 1.00 90.00 86 TYR A C 1
ATOM 661 O O . TYR A 1 86 ? 10.035 -7.478 1.148 1.00 90.00 86 TYR A O 1
ATOM 669 N N . THR A 1 87 ? 11.806 -8.873 1.134 1.00 86.38 87 THR A N 1
ATOM 670 C CA . THR A 1 87 ? 12.841 -7.846 1.258 1.00 86.38 87 THR A CA 1
ATOM 671 C C . THR A 1 87 ? 13.787 -7.927 0.064 1.00 86.38 87 THR A C 1
ATOM 673 O O . THR A 1 87 ? 14.130 -9.018 -0.396 1.00 86.38 87 THR A O 1
ATOM 676 N N . HIS A 1 88 ? 14.191 -6.769 -0.453 1.00 84.12 88 HIS A N 1
ATOM 677 C CA . HIS A 1 88 ? 15.202 -6.640 -1.497 1.00 84.12 88 HIS A CA 1
ATOM 678 C C . HIS A 1 88 ? 16.427 -5.930 -0.951 1.00 84.12 88 HIS A C 1
ATOM 680 O O . HIS A 1 88 ? 16.367 -4.739 -0.626 1.00 84.12 88 HIS A O 1
ATOM 686 N N . TYR A 1 89 ? 17.543 -6.651 -0.938 1.00 74.38 89 TYR A N 1
ATOM 687 C CA . TYR A 1 89 ? 18.830 -6.116 -0.529 1.00 74.38 89 TYR A CA 1
ATOM 688 C C . TYR A 1 89 ? 19.576 -5.537 -1.723 1.00 74.38 89 TYR A C 1
ATOM 690 O O . TYR A 1 89 ? 19.790 -6.214 -2.723 1.00 74.38 89 TYR A O 1
ATOM 698 N N . ASN A 1 90 ? 20.033 -4.291 -1.607 1.00 66.88 90 ASN A N 1
ATOM 699 C CA . ASN A 1 90 ? 20.796 -3.630 -2.674 1.00 66.88 90 ASN A CA 1
ATOM 700 C C . ASN A 1 90 ? 22.295 -3.995 -2.705 1.00 66.88 90 ASN A C 1
ATOM 702 O O . ASN A 1 90 ? 23.077 -3.315 -3.369 1.00 66.88 90 ASN A O 1
ATOM 706 N N . TYR A 1 91 ? 22.726 -5.042 -1.995 1.00 58.22 91 TYR A N 1
ATOM 707 C CA . TYR A 1 91 ? 24.096 -5.541 -2.132 1.00 58.22 91 TYR A CA 1
ATOM 708 C C . TYR A 1 91 ? 24.240 -6.342 -3.430 1.00 58.22 91 TYR A C 1
ATOM 710 O O . TYR A 1 91 ? 23.307 -7.061 -3.789 1.00 58.22 91 TYR A O 1
ATOM 718 N N . PRO A 1 92 ? 25.388 -6.250 -4.132 1.00 48.66 92 PRO A N 1
ATOM 719 C CA . PRO A 1 92 ? 25.616 -7.031 -5.338 1.00 48.66 92 PRO A CA 1
ATOM 720 C C . PRO A 1 92 ? 25.430 -8.515 -4.998 1.00 48.66 92 PRO A C 1
ATOM 722 O O . PRO A 1 92 ? 26.117 -9.020 -4.101 1.00 48.66 92 PRO A O 1
ATOM 725 N N . PRO A 1 93 ? 24.483 -9.209 -5.650 1.00 49.91 93 PRO A N 1
ATOM 726 C CA . PRO A 1 93 ? 24.280 -10.617 -5.392 1.00 49.91 93 PRO A CA 1
ATOM 727 C C . PRO A 1 93 ? 25.550 -11.354 -5.818 1.00 49.91 93 PRO A C 1
ATOM 729 O O . PRO A 1 93 ? 26.050 -11.168 -6.925 1.00 49.91 93 PRO A O 1
ATOM 732 N N . THR A 1 94 ? 26.109 -12.167 -4.924 1.00 48.59 94 THR A N 1
ATOM 733 C CA . THR A 1 94 ? 27.245 -13.032 -5.270 1.00 48.59 94 THR A CA 1
ATOM 734 C C . THR A 1 94 ? 26.821 -14.226 -6.126 1.00 48.59 94 THR A C 1
ATOM 736 O O . THR A 1 94 ? 27.695 -14.905 -6.640 1.00 48.59 94 THR A O 1
ATOM 739 N N . ASP A 1 95 ? 25.512 -14.456 -6.303 1.00 49.84 95 ASP A N 1
ATOM 740 C CA . ASP A 1 95 ? 24.925 -15.561 -7.067 1.00 49.84 95 ASP A CA 1
ATOM 741 C C . ASP A 1 95 ? 23.604 -15.132 -7.735 1.00 49.84 95 ASP A C 1
ATOM 743 O O . ASP A 1 95 ? 22.898 -14.286 -7.192 1.00 49.84 95 ASP A O 1
ATOM 747 N N . ASP A 1 96 ? 23.223 -15.787 -8.839 1.00 46.97 96 ASP A N 1
ATOM 748 C CA . ASP A 1 96 ? 21.988 -15.638 -9.653 1.00 46.97 96 ASP A CA 1
ATOM 749 C C . ASP A 1 96 ? 20.640 -15.843 -8.904 1.00 46.97 96 ASP A C 1
ATOM 751 O O . ASP A 1 96 ? 19.591 -16.108 -9.498 1.00 46.97 96 ASP A O 1
ATOM 755 N N . LYS A 1 97 ? 20.626 -15.749 -7.573 1.00 50.66 97 LYS A N 1
ATOM 756 C CA . LYS A 1 97 ? 19.406 -15.831 -6.770 1.00 50.66 97 LYS A CA 1
ATOM 757 C C . LYS A 1 97 ? 18.576 -14.557 -6.929 1.00 50.66 97 LYS A C 1
ATOM 759 O O . LYS A 1 97 ? 19.104 -13.452 -7.016 1.00 50.66 97 LYS A O 1
ATOM 764 N N . SER A 1 98 ? 17.254 -14.748 -6.935 1.00 57.00 98 SER A N 1
ATOM 765 C CA . SER A 1 98 ? 16.235 -13.696 -6.856 1.00 57.00 98 SER A CA 1
ATOM 766 C C . SER A 1 98 ? 16.685 -12.552 -5.944 1.00 57.00 98 SER A C 1
ATOM 768 O O . SER A 1 98 ? 16.987 -12.780 -4.774 1.00 57.00 98 SER A O 1
ATOM 770 N N . ALA A 1 99 ? 16.677 -11.323 -6.465 1.00 75.62 99 ALA A N 1
ATOM 771 C CA . ALA A 1 99 ? 17.013 -10.126 -5.695 1.00 75.62 99 ALA A CA 1
ATOM 772 C C . ALA A 1 99 ? 16.042 -9.873 -4.518 1.00 75.62 99 ALA A C 1
ATOM 774 O O . ALA A 1 99 ? 16.329 -9.073 -3.631 1.00 75.62 99 ALA A O 1
ATOM 775 N N . TRP A 1 100 ? 14.901 -10.572 -4.506 1.00 85.56 100 TRP A N 1
ATOM 776 C CA . TRP A 1 100 ? 13.915 -10.581 -3.431 1.00 85.56 100 TRP A CA 1
ATOM 777 C C . TRP A 1 100 ? 13.959 -11.900 -2.656 1.00 85.56 100 TRP A C 1
ATOM 779 O O . TRP A 1 100 ? 13.906 -12.977 -3.256 1.00 85.56 100 TRP A O 1
ATOM 789 N N . SER A 1 101 ? 13.970 -11.826 -1.328 1.00 84.81 101 SER A N 1
ATOM 790 C CA . SER A 1 101 ? 13.793 -12.976 -0.438 1.00 84.81 101 SER A CA 1
ATOM 791 C C . SER A 1 101 ? 12.513 -12.826 0.381 1.00 84.81 101 SER A C 1
ATOM 793 O O . SER A 1 101 ? 12.198 -11.735 0.853 1.00 84.81 101 SER A O 1
ATOM 795 N N . CYS A 1 102 ? 11.762 -13.919 0.551 1.00 86.50 102 CYS A N 1
ATOM 796 C CA . CYS A 1 102 ? 10.659 -13.958 1.511 1.00 86.50 102 CYS A CA 1
ATOM 797 C C . CYS A 1 102 ? 11.270 -13.941 2.915 1.00 86.50 102 CYS A C 1
ATOM 799 O O . CYS A 1 102 ? 11.927 -14.903 3.306 1.00 86.50 102 CYS A O 1
ATOM 801 N N . SER A 1 103 ? 11.102 -12.839 3.638 1.00 79.94 103 SER A N 1
ATOM 802 C CA . SER A 1 103 ? 11.758 -12.596 4.923 1.00 79.94 103 SER A CA 1
ATOM 803 C C . SER A 1 103 ? 10.853 -12.877 6.124 1.00 79.94 103 SER A C 1
ATOM 805 O O . SER A 1 103 ? 11.373 -13.068 7.225 1.00 79.94 103 SER A O 1
ATOM 807 N N . ALA A 1 104 ? 9.530 -12.931 5.913 1.00 84.06 104 ALA A N 1
ATOM 808 C CA . ALA A 1 104 ? 8.548 -13.390 6.893 1.00 84.06 104 ALA A CA 1
ATOM 809 C C . ALA A 1 104 ? 7.181 -13.723 6.271 1.00 84.06 104 ALA A C 1
ATOM 811 O O . ALA A 1 104 ? 6.836 -13.279 5.174 1.00 84.06 104 ALA A O 1
ATOM 812 N N . ILE A 1 105 ? 6.365 -14.445 7.038 1.00 87.00 105 ILE A N 1
ATOM 813 C CA . ILE A 1 105 ? 4.911 -14.510 6.863 1.00 87.00 105 ILE A CA 1
ATOM 814 C C . ILE A 1 105 ? 4.296 -13.613 7.937 1.00 87.00 105 ILE A C 1
ATOM 816 O O . ILE A 1 105 ? 4.681 -13.694 9.101 1.00 87.00 105 ILE A O 1
ATOM 820 N N . VAL A 1 106 ? 3.348 -12.759 7.561 1.00 85.12 106 VAL A N 1
ATOM 821 C CA . VAL A 1 106 ? 2.580 -11.967 8.522 1.00 85.12 106 VAL A CA 1
ATOM 822 C C . VAL A 1 106 ? 1.511 -12.882 9.108 1.00 85.12 106 VAL A C 1
ATOM 824 O O . VAL A 1 106 ? 0.532 -13.202 8.436 1.00 85.12 106 VAL A O 1
ATOM 827 N N . ASN A 1 107 ? 1.723 -13.342 10.336 1.00 74.94 107 ASN A N 1
ATOM 828 C CA . ASN A 1 107 ? 0.814 -14.212 11.073 1.00 74.94 107 ASN A CA 1
ATOM 829 C C . ASN A 1 107 ? 0.514 -13.643 12.469 1.00 74.94 107 ASN A C 1
ATOM 831 O O . ASN A 1 107 ? 1.071 -12.631 12.896 1.00 74.94 107 ASN A O 1
ATOM 835 N N . ASP A 1 108 ? -0.452 -14.253 13.155 1.00 62.41 108 ASP A N 1
ATOM 836 C CA . ASP A 1 108 ? -0.652 -14.012 14.579 1.00 62.41 108 ASP A CA 1
ATOM 837 C C . ASP A 1 108 ? 0.433 -14.770 15.360 1.00 62.41 108 ASP A C 1
ATOM 839 O O . ASP A 1 108 ? 0.714 -15.930 15.063 1.00 62.41 108 ASP A O 1
ATOM 843 N N . ALA A 1 109 ? 1.026 -14.133 16.370 1.00 47.78 109 ALA A N 1
ATOM 844 C CA . ALA A 1 109 ? 1.967 -14.793 17.275 1.00 47.78 109 ALA A CA 1
ATOM 845 C C . ALA A 1 109 ? 1.274 -15.882 18.123 1.00 47.78 109 ALA A C 1
ATOM 847 O O . ALA A 1 109 ? 1.936 -16.767 18.665 1.00 47.78 109 ALA A O 1
ATOM 848 N N . SER A 1 110 ? -0.061 -15.844 18.228 1.00 42.06 110 SER A N 1
ATOM 849 C CA . SER A 1 110 ? -0.867 -16.851 18.925 1.00 42.06 110 SER A CA 1
ATOM 850 C C . SER A 1 110 ? -1.128 -18.113 18.082 1.00 42.06 110 SER A C 1
ATOM 852 O O . SER A 1 110 ? -2.261 -18.505 17.830 1.00 42.06 110 SER A O 1
ATOM 854 N N . GLY A 1 111 ? -0.045 -18.800 17.713 1.00 43.03 111 GLY A N 1
ATOM 855 C CA . GLY A 1 111 ? -0.057 -20.212 17.323 1.00 43.03 111 GLY A CA 1
ATOM 856 C C . GLY A 1 111 ? -0.482 -20.550 15.879 1.00 43.03 111 GLY A C 1
ATOM 857 O O . GLY A 1 111 ? -0.997 -19.712 15.143 1.00 43.03 111 GLY A O 1
ATOM 858 N N . PRO A 1 112 ? -0.243 -21.806 15.456 1.00 43.09 112 PRO A N 1
ATOM 859 C CA . PRO A 1 112 ? -0.381 -22.270 14.068 1.00 43.09 112 PRO A CA 1
ATOM 860 C C . PRO A 1 112 ? -1.824 -22.395 13.533 1.00 43.09 112 PRO A C 1
ATOM 862 O O . PRO A 1 112 ? -1.995 -22.641 12.341 1.00 43.09 112 PRO A O 1
ATOM 865 N N . ASP A 1 113 ? -2.859 -22.196 14.358 1.00 44.81 113 ASP A N 1
ATOM 866 C CA . ASP A 1 113 ? -4.221 -22.685 14.067 1.00 44.81 113 ASP A CA 1
ATOM 867 C C . ASP A 1 113 ? -5.246 -21.616 13.649 1.00 44.81 113 ASP A C 1
ATOM 869 O O . ASP A 1 113 ? -6.456 -21.845 13.673 1.00 44.81 113 ASP A O 1
ATOM 873 N N . SER A 1 114 ? -4.818 -20.427 13.234 1.00 51.38 114 SER A N 1
ATOM 874 C CA . SER A 1 114 ? -5.733 -19.476 12.589 1.00 51.38 114 SER A CA 1
ATOM 875 C C . SER A 1 114 ? -5.033 -18.761 11.443 1.00 51.38 114 SER A C 1
ATOM 877 O O . SER A 1 114 ? -4.473 -17.682 11.648 1.00 51.38 114 SER A O 1
ATOM 879 N N . PRO A 1 115 ? -5.034 -19.345 10.225 1.00 54.38 115 PRO A N 1
ATOM 880 C CA . PRO A 1 115 ? -4.516 -18.643 9.064 1.00 54.38 115 PRO A CA 1
ATOM 881 C C . PRO A 1 115 ? -5.304 -17.347 8.909 1.00 54.38 115 PRO A C 1
ATOM 883 O O . PRO A 1 115 ? -6.537 -17.335 8.863 1.00 54.38 115 PRO A O 1
ATOM 886 N N . ILE A 1 116 ? -4.581 -16.233 8.873 1.00 61.88 116 ILE A N 1
ATOM 887 C CA . ILE A 1 116 ? -5.171 -14.941 8.566 1.00 61.88 116 ILE A CA 1
ATOM 888 C C . ILE A 1 116 ? -5.713 -15.035 7.143 1.00 61.88 116 ILE A C 1
ATOM 890 O O . ILE A 1 116 ? -4.944 -15.020 6.190 1.00 61.88 116 ILE A O 1
ATOM 894 N N . VAL A 1 117 ? -7.035 -15.108 6.997 1.00 64.69 117 VAL A N 1
ATOM 895 C CA . VAL A 1 117 ? -7.681 -15.048 5.683 1.00 64.69 117 VAL A CA 1
ATOM 896 C C . VAL A 1 117 ? -7.780 -13.583 5.279 1.00 64.69 117 VAL A C 1
ATOM 898 O O . VAL A 1 117 ? -8.806 -12.926 5.474 1.00 64.69 117 VAL A O 1
ATOM 901 N N . ALA A 1 118 ? -6.672 -13.044 4.777 1.00 69.62 118 ALA A N 1
ATOM 902 C CA . ALA A 1 118 ? -6.675 -11.733 4.153 1.00 69.62 118 ALA A CA 1
ATOM 903 C C . ALA A 1 118 ? -7.488 -11.815 2.855 1.00 69.62 118 ALA A C 1
ATOM 905 O O . ALA A 1 118 ? -7.227 -12.663 2.008 1.00 69.62 118 ALA A O 1
ATOM 906 N N . ILE A 1 119 ? -8.472 -10.932 2.688 1.00 70.25 119 ILE A N 1
ATOM 907 C CA . ILE A 1 119 ? -9.335 -10.929 1.490 1.00 70.25 119 ILE A CA 1
ATOM 908 C C . ILE A 1 119 ? -8.954 -9.849 0.470 1.00 70.25 119 ILE A C 1
ATOM 910 O O . ILE A 1 119 ? -9.560 -9.741 -0.595 1.00 70.25 119 ILE A O 1
ATOM 914 N N . CYS A 1 120 ? -7.959 -9.021 0.786 1.00 72.62 120 CYS A N 1
ATOM 915 C CA . CYS A 1 120 ? -7.413 -8.021 -0.121 1.00 72.62 120 CYS A CA 1
ATOM 916 C C . CYS A 1 120 ? -5.927 -7.784 0.165 1.00 72.62 120 CYS A C 1
ATOM 918 O O . CYS A 1 120 ? -5.408 -8.216 1.195 1.00 72.62 120 CYS A O 1
ATOM 920 N N . ALA A 1 121 ? -5.239 -7.051 -0.719 1.00 76.88 121 ALA A N 1
ATOM 921 C CA . ALA A 1 121 ? -3.896 -6.579 -0.385 1.00 76.88 121 ALA A CA 1
ATOM 922 C C . ALA A 1 121 ? -3.926 -5.736 0.907 1.00 76.88 121 ALA A C 1
ATOM 924 O O . ALA A 1 121 ? -4.959 -5.160 1.273 1.00 76.88 121 ALA A O 1
ATOM 925 N N . ALA A 1 122 ? -2.771 -5.649 1.564 1.00 84.81 122 ALA A N 1
ATOM 926 C CA . ALA A 1 122 ? -2.575 -4.875 2.781 1.00 84.81 122 ALA A CA 1
ATOM 927 C C . ALA A 1 122 ? -1.671 -3.653 2.516 1.00 84.81 122 ALA A C 1
ATOM 929 O O . ALA A 1 122 ? -0.749 -3.736 1.696 1.00 84.81 122 ALA A O 1
ATOM 930 N N . PRO A 1 123 ? -1.907 -2.496 3.166 1.00 87.62 123 PRO A N 1
ATOM 931 C CA . PRO A 1 123 ? -0.989 -1.368 3.101 1.00 87.62 123 PRO A CA 1
ATOM 932 C C . PRO A 1 123 ? 0.313 -1.704 3.833 1.00 87.62 123 PRO A C 1
ATOM 934 O O . PRO A 1 123 ? 0.290 -2.368 4.863 1.00 87.62 123 PRO A O 1
ATOM 937 N N . LEU A 1 124 ? 1.433 -1.181 3.347 1.00 88.25 124 LEU A N 1
ATOM 938 C CA . LEU A 1 124 ? 2.711 -1.202 4.053 1.00 88.25 124 LEU A CA 1
ATOM 939 C C . LEU A 1 124 ? 3.168 0.228 4.317 1.00 88.25 124 LEU A C 1
ATOM 941 O O . LEU A 1 124 ? 3.167 1.064 3.406 1.00 88.25 124 LEU A O 1
ATOM 945 N N . LEU A 1 125 ? 3.537 0.501 5.563 1.00 87.06 125 LEU A N 1
ATOM 946 C CA . LEU A 1 125 ? 4.028 1.793 6.022 1.00 87.06 125 LEU A CA 1
ATOM 947 C C . LEU A 1 125 ? 5.211 1.570 6.963 1.00 87.06 125 LEU A C 1
ATOM 949 O O . LEU A 1 125 ? 5.170 0.672 7.790 1.00 87.06 125 LEU A O 1
ATOM 953 N N . GLN A 1 126 ? 6.233 2.417 6.892 1.00 85.56 126 GLN A N 1
ATOM 954 C CA . GLN A 1 126 ? 7.241 2.497 7.946 1.00 85.56 126 GLN A CA 1
ATOM 955 C C . GLN A 1 126 ? 6.851 3.612 8.916 1.00 85.56 126 GLN A C 1
ATOM 957 O O . GLN A 1 126 ? 6.786 4.776 8.515 1.00 85.56 126 GLN A O 1
ATOM 962 N N . SER A 1 127 ? 6.577 3.264 10.173 1.00 82.31 127 SER A N 1
ATOM 963 C CA . SER A 1 127 ? 6.250 4.227 11.222 1.00 82.31 127 SER A CA 1
ATOM 964 C C . SER A 1 127 ? 7.458 4.556 12.094 1.00 82.31 127 SER A C 1
ATOM 966 O O . SER A 1 127 ? 8.443 3.813 12.176 1.00 82.31 127 SER A O 1
ATOM 968 N N . ARG A 1 128 ? 7.367 5.704 12.767 1.00 78.31 128 ARG A N 1
ATOM 969 C CA . ARG A 1 128 ? 8.304 6.125 13.822 1.00 78.31 128 ARG A CA 1
ATOM 970 C C . ARG A 1 128 ? 7.760 5.912 15.231 1.00 78.31 128 ARG A C 1
ATOM 972 O O . ARG A 1 128 ? 8.356 6.415 16.175 1.00 78.31 128 ARG A O 1
ATOM 979 N N . ILE A 1 129 ? 6.634 5.211 15.361 1.00 79.00 129 ILE A N 1
ATOM 980 C CA . ILE A 1 129 ? 6.032 4.972 16.668 1.00 79.00 129 ILE A CA 1
ATOM 981 C C . ILE A 1 129 ? 6.914 3.973 17.413 1.00 79.00 129 ILE A C 1
ATOM 983 O O . ILE A 1 129 ? 7.060 2.841 16.933 1.00 79.00 129 ILE A O 1
ATOM 987 N N . PRO A 1 130 ? 7.474 4.347 18.573 1.00 71.31 130 PRO A N 1
ATOM 988 C CA . PRO A 1 130 ? 8.339 3.457 19.323 1.00 71.31 130 PRO A CA 1
ATOM 989 C C . PRO A 1 130 ? 7.582 2.196 19.752 1.00 71.31 130 PRO A C 1
ATOM 991 O O . PRO A 1 130 ? 6.373 2.208 20.013 1.00 71.31 130 PRO A O 1
ATOM 994 N N . ILE A 1 131 ? 8.311 1.089 19.825 1.00 71.00 131 ILE A N 1
ATOM 995 C CA . ILE A 1 131 ? 7.864 -0.100 20.548 1.00 71.00 131 ILE A CA 1
ATOM 996 C C . ILE A 1 131 ? 8.425 0.017 21.970 1.00 71.00 131 ILE A C 1
ATOM 998 O O . ILE A 1 131 ? 9.580 0.441 22.114 1.00 71.00 131 ILE A O 1
ATOM 1002 N N . PRO A 1 132 ? 7.633 -0.303 23.016 1.00 65.19 132 PRO A N 1
ATOM 1003 C CA . PRO A 1 132 ? 8.145 -0.388 24.380 1.00 65.19 132 PRO A CA 1
ATOM 1004 C C . PRO A 1 132 ? 9.457 -1.185 24.407 1.00 65.19 132 PRO A C 1
ATOM 1006 O O . PRO A 1 132 ? 9.587 -2.189 23.713 1.00 65.19 132 PRO A O 1
ATOM 1009 N N . ASP A 1 133 ? 10.456 -0.686 25.130 1.00 63.28 133 ASP A N 1
ATOM 1010 C CA . ASP A 1 133 ? 11.800 -1.278 25.255 1.00 63.28 133 ASP A CA 1
ATOM 1011 C C . ASP A 1 133 ? 12.712 -1.231 24.005 1.00 63.28 133 ASP A C 1
ATOM 1013 O O . ASP A 1 133 ? 13.870 -1.643 24.078 1.00 63.28 133 ASP A O 1
ATOM 1017 N N . LYS A 1 134 ? 12.268 -0.650 22.876 1.00 62.44 134 LYS A N 1
ATOM 1018 C CA . LYS A 1 134 ? 13.084 -0.444 21.655 1.00 62.44 134 LYS A CA 1
ATOM 1019 C C . LYS A 1 134 ? 12.915 0.969 21.073 1.00 62.44 134 LYS A C 1
ATOM 1021 O O . LYS A 1 134 ? 12.492 1.164 19.934 1.00 62.44 134 LYS A O 1
ATOM 1026 N N . SER A 1 135 ? 13.271 1.980 21.866 1.00 50.56 135 SER A N 1
ATOM 1027 C CA . SER A 1 135 ? 12.916 3.401 21.668 1.00 50.56 135 SER A CA 1
ATOM 1028 C C . SER A 1 135 ? 13.504 4.125 20.441 1.00 50.56 135 SER A C 1
ATOM 1030 O O . SER A 1 135 ? 13.117 5.260 20.184 1.00 50.56 135 SER A O 1
ATOM 1032 N N . ASN A 1 136 ? 14.383 3.497 19.651 1.00 51.66 136 ASN A N 1
ATOM 1033 C CA . ASN A 1 136 ? 15.029 4.119 18.480 1.00 51.66 136 ASN A CA 1
ATOM 1034 C C . ASN A 1 136 ? 14.801 3.351 17.165 1.00 51.66 136 ASN A C 1
ATOM 1036 O O . ASN A 1 136 ? 15.527 3.552 16.187 1.00 51.66 136 ASN A O 1
ATOM 1040 N N . GLU A 1 137 ? 13.827 2.444 17.136 1.00 61.38 137 GLU A N 1
ATOM 1041 C CA . GLU A 1 137 ? 13.543 1.594 15.981 1.00 61.38 137 GLU A CA 1
ATOM 1042 C C . GLU A 1 137 ? 12.326 2.103 15.210 1.00 61.38 137 GLU A C 1
ATOM 1044 O O . GLU A 1 137 ? 11.246 2.279 15.767 1.00 61.38 137 GLU A O 1
ATOM 1049 N N . THR A 1 138 ? 12.495 2.349 13.908 1.00 65.12 138 THR A N 1
ATOM 1050 C CA . THR A 1 138 ? 11.345 2.434 13.001 1.00 65.12 138 THR A CA 1
ATOM 1051 C C . THR A 1 138 ? 10.733 1.053 12.862 1.00 65.12 138 THR A C 1
ATOM 1053 O O . THR A 1 138 ? 11.471 0.072 12.792 1.00 65.12 138 THR A O 1
ATOM 1056 N N . THR A 1 139 ? 9.418 0.984 12.731 1.00 78.31 139 THR A N 1
ATOM 1057 C CA . THR A 1 139 ? 8.699 -0.289 12.624 1.00 78.31 139 THR A CA 1
ATOM 1058 C C . THR A 1 139 ? 7.945 -0.338 11.313 1.00 78.31 139 THR A C 1
ATOM 1060 O O . THR A 1 139 ? 7.541 0.703 10.788 1.00 78.31 139 THR A O 1
ATOM 1063 N N . LEU A 1 140 ? 7.788 -1.532 10.746 1.00 87.38 140 LEU A N 1
ATOM 1064 C CA . LEU A 1 140 ? 6.878 -1.702 9.618 1.00 87.38 140 LEU A CA 1
ATOM 1065 C C . LEU A 1 140 ? 5.480 -1.950 10.168 1.00 87.38 140 LEU A C 1
ATOM 1067 O O . LEU A 1 140 ? 5.301 -2.724 11.099 1.00 87.38 140 LEU A O 1
ATOM 1071 N N . GLU A 1 141 ? 4.497 -1.282 9.594 1.00 89.81 141 GLU A N 1
ATOM 1072 C CA . GLU A 1 141 ? 3.097 -1.374 9.967 1.00 89.81 141 GLU A CA 1
ATOM 1073 C C . GLU A 1 141 ? 2.308 -1.894 8.769 1.00 89.81 141 GLU A C 1
ATOM 1075 O O . GLU A 1 141 ? 2.487 -1.432 7.633 1.00 89.81 141 GLU A O 1
ATOM 1080 N N . THR A 1 142 ? 1.387 -2.815 9.030 1.00 91.00 142 THR A N 1
ATOM 1081 C CA . THR A 1 142 ? 0.392 -3.247 8.050 1.00 91.00 142 THR A CA 1
ATOM 1082 C C . THR A 1 142 ? -0.973 -3.436 8.703 1.00 91.00 142 THR A C 1
ATOM 1084 O O . THR A 1 142 ? -1.097 -3.470 9.926 1.00 91.00 142 THR A O 1
ATOM 1087 N N . ALA A 1 143 ? -2.025 -3.496 7.892 1.00 90.81 143 ALA A N 1
ATOM 1088 C CA . ALA A 1 143 ? -3.384 -3.725 8.361 1.00 90.81 143 ALA A CA 1
ATOM 1089 C C . ALA A 1 143 ? -4.081 -4.725 7.444 1.00 90.81 143 ALA A C 1
ATOM 1091 O O . ALA A 1 143 ? -4.109 -4.539 6.228 1.00 90.81 143 ALA A O 1
ATOM 1092 N N . ILE A 1 144 ? -4.652 -5.774 8.023 1.00 88.88 144 ILE A N 1
ATOM 1093 C CA . ILE A 1 144 ? -5.243 -6.873 7.266 1.00 88.88 144 ILE A CA 1
ATOM 1094 C C . ILE A 1 144 ? -6.754 -6.849 7.434 1.00 88.88 144 ILE A C 1
ATOM 1096 O O . ILE A 1 144 ? -7.247 -6.895 8.559 1.00 88.88 144 ILE A O 1
ATOM 1100 N N . LEU A 1 145 ? -7.467 -6.786 6.307 1.00 87.06 145 LEU A N 1
ATOM 1101 C CA . LEU A 1 145 ? -8.911 -6.982 6.246 1.00 87.06 145 LEU A CA 1
ATOM 1102 C C . LEU A 1 145 ? -9.225 -8.478 6.171 1.00 87.06 145 LEU A C 1
ATOM 1104 O O . LEU A 1 145 ? -8.789 -9.158 5.238 1.00 87.06 145 LEU A O 1
ATOM 1108 N N . GLN A 1 146 ? -10.015 -8.952 7.125 1.00 86.56 146 GLN A N 1
ATOM 1109 C CA . GLN A 1 146 ? -10.532 -10.312 7.182 1.00 86.56 146 GLN A CA 1
ATOM 1110 C C . GLN A 1 146 ? -11.921 -10.410 6.536 1.00 86.56 146 GLN A C 1
ATOM 1112 O O . GLN A 1 146 ? -12.636 -9.418 6.382 1.00 86.56 146 GLN A O 1
ATOM 1117 N N . SER A 1 147 ? -12.324 -11.628 6.169 1.00 84.25 147 SER A N 1
ATOM 1118 C CA . SER A 1 147 ? -13.619 -11.905 5.525 1.00 84.25 147 SER A CA 1
ATOM 1119 C C . SER A 1 147 ? -14.841 -11.531 6.371 1.00 84.25 147 SER A C 1
ATOM 1121 O O . SER A 1 147 ? -15.910 -11.279 5.821 1.00 84.25 147 SER A O 1
ATOM 1123 N N . ASN A 1 148 ? -14.689 -11.466 7.694 1.00 86.25 148 ASN A N 1
ATOM 1124 C CA . ASN A 1 148 ? -15.732 -11.067 8.640 1.00 86.25 148 ASN A CA 1
ATOM 1125 C C . ASN A 1 148 ? -15.865 -9.537 8.810 1.00 86.25 148 ASN A C 1
ATOM 1127 O O . ASN A 1 148 ? -16.693 -9.098 9.602 1.00 86.25 148 ASN A O 1
ATOM 1131 N N . GLY A 1 149 ? -15.060 -8.734 8.102 1.00 88.69 149 GLY A N 1
ATOM 1132 C CA . GLY A 1 149 ? -15.040 -7.271 8.221 1.00 88.69 149 GLY A CA 1
ATOM 1133 C C . GLY A 1 149 ? -14.113 -6.728 9.314 1.00 88.69 149 GLY A C 1
ATOM 1134 O O . GLY A 1 149 ? -13.992 -5.507 9.456 1.00 88.69 149 GLY A O 1
ATOM 1135 N N . ASP A 1 150 ? -13.424 -7.596 10.063 1.00 92.06 150 ASP A N 1
ATOM 1136 C CA . ASP A 1 150 ? -12.391 -7.168 11.002 1.00 92.06 150 ASP A CA 1
ATOM 1137 C C . ASP A 1 150 ? -11.167 -6.630 10.257 1.00 92.06 150 ASP A C 1
ATOM 1139 O O . ASP A 1 150 ? -10.693 -7.198 9.270 1.00 92.06 150 ASP A O 1
ATOM 1143 N N . VAL A 1 151 ? -10.616 -5.536 10.778 1.00 92.00 151 VAL A N 1
ATOM 1144 C CA . VAL A 1 151 ? -9.311 -5.017 10.373 1.00 92.00 151 VAL A CA 1
ATOM 1145 C C . VAL A 1 151 ? -8.357 -5.132 11.539 1.00 92.00 151 VAL A C 1
ATOM 1147 O O . VAL A 1 151 ? -8.540 -4.488 12.573 1.00 92.00 151 VAL A O 1
ATOM 1150 N N . LEU A 1 152 ? -7.301 -5.907 11.348 1.00 91.81 152 LEU A N 1
ATOM 1151 C CA . LEU A 1 152 ? -6.283 -6.151 12.358 1.00 91.81 152 LEU A CA 1
ATOM 1152 C C . LEU A 1 152 ? -4.995 -5.420 11.987 1.00 91.81 152 LEU A C 1
ATOM 1154 O O . LEU A 1 152 ? -4.505 -5.542 10.866 1.00 91.81 152 LEU A O 1
ATOM 1158 N N . HIS A 1 153 ? -4.458 -4.646 12.926 1.00 92.38 153 HIS A N 1
ATOM 1159 C CA . HIS A 1 153 ? -3.163 -3.984 12.790 1.00 92.38 153 HIS A CA 1
ATOM 1160 C C . HIS A 1 153 ? -2.039 -4.963 13.137 1.00 92.38 153 HIS A C 1
ATOM 1162 O O . HIS A 1 153 ? -2.164 -5.723 14.093 1.00 92.38 153 HIS A O 1
ATOM 1168 N N . TYR A 1 154 ? -0.941 -4.927 12.386 1.00 90.75 154 TYR A N 1
ATOM 1169 C CA . TYR A 1 154 ? 0.272 -5.696 12.649 1.00 90.75 154 TYR A CA 1
ATOM 1170 C C . TYR A 1 154 ? 1.492 -4.784 12.618 1.00 90.75 154 TYR A C 1
ATOM 1172 O O . TYR A 1 154 ? 1.569 -3.872 11.789 1.00 90.75 154 TYR A O 1
ATOM 1180 N N . ARG A 1 155 ? 2.449 -5.073 13.502 1.00 88.56 155 ARG A N 1
ATOM 1181 C CA . ARG A 1 155 ? 3.720 -4.353 13.623 1.00 88.56 155 ARG A CA 1
ATOM 1182 C C . ARG A 1 155 ? 4.873 -5.328 13.438 1.00 88.56 155 ARG A C 1
ATOM 1184 O O . ARG A 1 155 ? 4.888 -6.379 14.071 1.00 88.56 155 ARG A O 1
ATOM 1191 N N . CYS A 1 156 ? 5.838 -4.983 12.602 1.00 85.00 156 CYS A N 1
ATOM 1192 C CA . CYS A 1 156 ? 7.039 -5.772 12.390 1.00 85.00 156 CYS A CA 1
ATOM 1193 C C . CYS A 1 156 ? 8.155 -5.306 13.321 1.00 85.00 156 CYS A C 1
ATOM 1195 O O . CYS A 1 156 ? 8.548 -4.133 13.294 1.00 85.00 156 CYS A O 1
ATOM 1197 N N . LEU A 1 157 ? 8.714 -6.248 14.071 1.00 76.25 157 LEU A N 1
ATOM 1198 C CA . LEU A 1 157 ? 10.034 -6.136 14.664 1.00 76.25 157 LEU A CA 1
ATOM 1199 C C . LEU A 1 157 ? 11.080 -6.614 13.662 1.00 76.25 157 LEU A C 1
ATOM 1201 O O . LEU A 1 157 ? 10.966 -7.696 13.090 1.00 76.25 157 LEU A O 1
ATOM 1205 N N . GLN A 1 158 ? 12.115 -5.803 13.464 1.00 70.31 158 GLN A N 1
ATOM 1206 C CA . GLN A 1 158 ? 13.289 -6.214 12.706 1.00 70.31 158 GLN A CA 1
ATOM 1207 C C . GLN A 1 158 ? 14.271 -6.889 13.671 1.00 70.31 158 GLN A C 1
ATOM 1209 O O . GLN A 1 158 ? 14.813 -6.253 14.580 1.00 70.31 158 GLN A O 1
ATOM 1214 N N . LEU A 1 159 ? 14.467 -8.195 13.507 1.00 61.66 159 LEU A N 1
ATOM 1215 C CA . LEU A 1 159 ? 15.320 -9.011 14.360 1.00 61.66 159 LEU A CA 1
ATOM 1216 C C . LEU A 1 159 ? 16.761 -9.011 13.817 1.00 61.66 159 LEU A C 1
ATOM 1218 O O . LEU A 1 159 ? 17.107 -9.756 12.906 1.00 61.66 159 LEU A O 1
ATOM 1222 N N . GLY A 1 160 ? 17.625 -8.180 14.409 1.00 52.81 160 GLY A N 1
ATOM 1223 C CA . GLY A 1 160 ? 19.084 -8.255 14.237 1.00 52.81 160 GLY A CA 1
ATOM 1224 C C . GLY A 1 160 ? 19.676 -7.588 12.984 1.00 52.81 160 GLY A C 1
ATOM 1225 O O . GLY A 1 160 ? 18.981 -7.017 12.148 1.00 52.81 160 GLY A O 1
ATOM 1226 N N . ALA A 1 161 ? 21.013 -7.620 12.893 1.00 49.47 161 ALA A N 1
ATOM 1227 C CA . ALA A 1 161 ? 21.775 -7.187 11.720 1.00 49.47 161 ALA A CA 1
ATOM 1228 C C . ALA A 1 161 ? 21.924 -8.358 10.735 1.00 49.47 161 ALA A C 1
ATOM 1230 O O . ALA A 1 161 ? 22.191 -9.479 11.161 1.00 49.47 161 ALA A O 1
ATOM 1231 N N . CYS A 1 162 ? 21.769 -8.094 9.433 1.00 51.06 162 CYS A N 1
ATOM 1232 C CA . CYS A 1 162 ? 21.841 -9.084 8.351 1.00 51.06 162 CYS A CA 1
ATOM 1233 C C . CYS A 1 162 ? 23.064 -10.017 8.455 1.00 51.06 162 CYS A C 1
ATOM 1235 O O . CYS A 1 162 ? 24.164 -9.659 8.033 1.00 51.06 162 CYS A O 1
ATOM 1237 N N . THR A 1 163 ? 22.872 -11.238 8.950 1.00 47.97 163 THR A N 1
ATOM 1238 C CA . THR A 1 163 ? 23.777 -12.363 8.686 1.00 47.97 163 THR A CA 1
ATOM 1239 C C . THR A 1 163 ? 23.226 -13.151 7.497 1.00 47.97 163 THR A C 1
ATOM 1241 O O . THR A 1 163 ? 22.033 -13.132 7.237 1.00 47.97 163 THR A O 1
ATOM 1244 N N . LYS A 1 164 ? 24.084 -13.800 6.704 1.00 47.22 164 LYS A N 1
ATOM 1245 C CA . LYS A 1 164 ? 23.747 -14.381 5.383 1.00 47.22 164 LYS A CA 1
ATOM 1246 C C . LYS A 1 164 ? 22.782 -15.591 5.400 1.00 47.22 164 LYS A C 1
ATOM 1248 O O . LYS A 1 164 ? 22.638 -16.255 4.378 1.00 47.22 164 LYS A O 1
ATOM 1253 N N . SER A 1 165 ? 22.157 -15.918 6.530 1.00 50.09 165 SER A N 1
ATOM 1254 C CA . SER A 1 165 ? 21.302 -17.101 6.705 1.00 50.09 165 SER A CA 1
ATOM 1255 C C . SER A 1 165 ? 19.930 -16.689 7.242 1.00 50.09 165 SER A C 1
ATOM 1257 O O . SER A 1 165 ? 19.755 -16.571 8.454 1.00 50.09 165 SER A O 1
ATOM 1259 N N . THR A 1 166 ? 18.975 -16.367 6.370 1.00 45.91 166 THR A N 1
ATOM 1260 C CA . THR A 1 166 ? 17.791 -15.602 6.790 1.00 45.91 166 THR A CA 1
ATOM 1261 C C . THR A 1 166 ? 16.481 -16.186 6.284 1.00 45.91 166 THR A C 1
ATOM 1263 O O . THR A 1 166 ? 15.977 -15.806 5.235 1.00 45.91 166 THR A O 1
ATOM 1266 N N . GLU A 1 167 ? 15.893 -17.070 7.089 1.00 49.16 167 GLU A N 1
ATOM 1267 C CA . GLU A 1 167 ? 14.459 -17.390 7.006 1.00 49.16 167 GLU A CA 1
ATOM 1268 C C . GLU A 1 167 ? 13.613 -16.600 8.027 1.00 49.16 167 GLU A C 1
ATOM 1270 O O . GLU A 1 167 ? 12.392 -16.616 7.930 1.00 49.16 167 GLU A O 1
ATOM 1275 N N . GLN A 1 168 ? 14.216 -15.875 8.986 1.00 53.72 168 GLN A N 1
ATOM 1276 C CA . GLN A 1 168 ? 13.475 -15.153 10.041 1.00 53.72 168 GLN A CA 1
ATOM 1277 C C . GLN A 1 168 ? 14.158 -13.835 10.464 1.00 53.72 168 GLN A C 1
ATOM 1279 O O . GLN A 1 168 ? 14.691 -13.718 11.564 1.00 53.72 168 GLN A O 1
ATOM 1284 N N . GLN A 1 169 ? 14.184 -12.831 9.579 1.00 68.31 169 GLN A N 1
ATOM 1285 C CA . GLN A 1 169 ? 14.690 -11.477 9.914 1.00 68.31 169 GLN A CA 1
ATOM 1286 C C . GLN A 1 169 ? 13.607 -10.535 10.424 1.00 68.31 169 GLN A C 1
ATOM 1288 O O . GLN A 1 169 ? 13.895 -9.532 11.078 1.00 68.31 169 GLN A O 1
ATOM 1293 N N . HIS A 1 170 ? 12.366 -10.837 10.077 1.00 79.31 170 HIS A N 1
ATOM 1294 C CA . HIS A 1 170 ? 11.216 -10.023 10.389 1.00 79.31 170 HIS A CA 1
ATOM 1295 C C . HIS A 1 170 ? 10.259 -10.863 11.216 1.00 79.31 170 HIS A C 1
ATOM 1297 O O . HIS A 1 170 ? 9.935 -11.994 10.859 1.00 79.31 170 HIS A O 1
ATOM 1303 N N . GLU A 1 171 ? 9.820 -10.303 12.331 1.00 80.81 171 GLU A N 1
ATOM 1304 C CA . GLU A 1 171 ? 8.796 -10.906 13.166 1.00 80.81 171 GLU A CA 1
ATOM 1305 C C . GLU A 1 171 ? 7.608 -9.961 13.209 1.00 80.81 171 GLU A C 1
ATOM 1307 O O . GLU A 1 171 ? 7.718 -8.807 13.628 1.00 80.81 171 GLU A O 1
ATOM 1312 N N . TRP A 1 172 ? 6.471 -10.434 12.712 1.00 85.00 172 TRP A N 1
ATOM 1313 C CA . TRP A 1 172 ? 5.238 -9.670 12.716 1.00 85.00 172 TRP A CA 1
ATOM 1314 C C . TRP A 1 172 ? 4.430 -10.021 13.954 1.00 85.00 172 TRP A C 1
ATOM 1316 O O . TRP A 1 172 ? 4.123 -11.180 14.210 1.00 85.00 172 TRP A O 1
ATOM 1326 N N . HIS A 1 173 ? 4.044 -8.997 14.703 1.00 84.75 173 HIS A N 1
ATOM 1327 C CA . HIS A 1 173 ? 3.184 -9.136 15.863 1.00 84.75 173 HIS A CA 1
ATOM 1328 C C . HIS A 1 173 ? 1.827 -8.529 15.574 1.00 84.75 173 HIS A C 1
ATOM 1330 O O . HIS A 1 173 ? 1.713 -7.408 15.064 1.00 84.75 173 HIS A O 1
ATOM 1336 N N . ARG A 1 174 ? 0.786 -9.260 15.963 1.00 87.25 174 ARG A N 1
ATOM 1337 C CA . ARG A 1 174 ? -0.572 -8.740 15.978 1.00 87.25 174 ARG A CA 1
ATOM 1338 C C . ARG A 1 174 ? -0.679 -7.611 17.005 1.00 87.25 174 ARG A C 1
ATOM 1340 O O . ARG A 1 174 ? -0.372 -7.786 18.180 1.00 87.25 174 ARG A O 1
ATOM 1347 N N . GLY A 1 175 ? -1.116 -6.451 16.535 1.00 84.69 175 GLY A N 1
ATOM 1348 C CA . GLY A 1 175 ? -1.496 -5.303 17.346 1.00 84.69 175 GLY A CA 1
ATOM 1349 C C . GLY A 1 175 ? -2.996 -5.286 17.645 1.00 84.69 175 GLY A C 1
ATOM 1350 O O . GLY A 1 175 ? -3.687 -6.306 17.614 1.00 84.69 175 GLY A O 1
ATOM 1351 N N . ALA A 1 176 ? -3.523 -4.097 17.931 1.00 89.19 176 ALA A N 1
ATOM 1352 C CA . ALA A 1 176 ? -4.939 -3.922 18.234 1.00 89.19 176 ALA A CA 1
ATOM 1353 C C . ALA A 1 176 ? -5.832 -4.030 16.984 1.00 89.19 176 ALA A C 1
ATOM 1355 O O . ALA A 1 176 ? -5.442 -3.688 15.866 1.00 89.19 176 ALA A O 1
ATOM 1356 N N . LYS A 1 177 ? -7.080 -4.463 17.180 1.00 93.50 177 LYS A N 1
ATOM 1357 C CA . LYS A 1 177 ? -8.112 -4.379 16.140 1.00 93.50 177 LYS A CA 1
ATOM 1358 C C . LYS A 1 177 ? -8.440 -2.907 15.850 1.00 93.50 177 LYS A C 1
ATOM 1360 O O . LYS A 1 177 ? -8.637 -2.137 16.785 1.00 93.50 177 LYS A O 1
ATOM 1365 N N . ILE A 1 178 ? -8.518 -2.540 14.570 1.00 95.50 178 ILE A N 1
ATOM 1366 C CA . ILE A 1 178 ? -8.888 -1.191 14.115 1.00 95.50 178 ILE A CA 1
ATOM 1367 C C . ILE A 1 178 ? -10.412 -1.028 14.121 1.00 95.50 178 ILE A C 1
ATOM 1369 O O . ILE A 1 178 ? -10.939 -0.088 14.702 1.00 95.50 178 ILE A O 1
ATOM 1373 N N . THR A 1 179 ? -11.135 -1.946 13.477 1.00 95.44 179 THR A N 1
ATOM 1374 C CA . THR A 1 179 ? -12.607 -1.947 13.415 1.00 95.44 179 THR A CA 1
ATOM 1375 C C . THR A 1 179 ? -13.128 -3.338 13.044 1.00 95.44 179 THR A C 1
ATOM 1377 O O . THR A 1 179 ? -12.335 -4.191 12.650 1.00 95.44 179 THR A O 1
ATOM 1380 N N . SER A 1 180 ? -14.442 -3.547 13.170 1.00 94.94 180 SER A N 1
ATOM 1381 C CA . SER A 1 180 ? -15.163 -4.770 12.751 1.00 94.94 180 SER A CA 1
ATOM 1382 C C . SER A 1 180 ? -16.150 -4.511 11.602 1.00 94.94 180 SER A C 1
ATOM 1384 O O . SER A 1 180 ? -16.983 -5.351 11.286 1.00 94.94 180 SER A O 1
ATOM 1386 N N . GLU A 1 181 ? -16.120 -3.308 11.025 1.00 93.81 181 GLU A N 1
ATOM 1387 C CA . GLU A 1 181 ? -17.135 -2.824 10.077 1.00 93.81 181 GLU A CA 1
ATOM 1388 C C . GLU A 1 181 ? -16.567 -2.576 8.675 1.00 93.81 181 GLU A C 1
ATOM 1390 O O . GLU A 1 181 ? -17.205 -1.934 7.833 1.00 93.81 181 GLU A O 1
ATOM 1395 N N . ALA A 1 182 ? -15.336 -3.019 8.423 1.00 90.94 182 ALA A N 1
ATOM 1396 C CA . ALA A 1 182 ? -14.657 -2.701 7.187 1.00 90.94 182 ALA A CA 1
ATOM 1397 C C . ALA A 1 182 ? -15.263 -3.459 6.005 1.00 90.94 182 ALA A C 1
ATOM 1399 O O . ALA A 1 182 ? -15.567 -4.646 6.066 1.00 90.94 182 ALA A O 1
ATOM 1400 N N . THR A 1 183 ? -15.396 -2.745 4.895 1.00 88.06 183 THR A N 1
ATOM 1401 C CA . THR A 1 183 ? -15.984 -3.250 3.644 1.00 88.06 183 THR A CA 1
ATOM 1402 C C . THR A 1 183 ? -14.980 -3.268 2.495 1.00 88.06 183 THR A C 1
ATOM 1404 O O . THR A 1 183 ? -15.319 -3.625 1.369 1.00 88.06 183 THR A O 1
ATOM 1407 N N . GLY A 1 184 ? -13.735 -2.866 2.754 1.00 83.88 184 GLY A N 1
ATOM 1408 C CA . GLY A 1 184 ? -12.712 -2.731 1.730 1.00 83.88 184 GLY A CA 1
ATOM 1409 C C . GLY A 1 184 ? -11.333 -2.381 2.292 1.00 83.88 184 GLY A C 1
ATOM 1410 O O . GLY A 1 184 ? -11.161 -2.256 3.507 1.00 83.88 184 GLY A O 1
ATOM 1411 N N . PRO A 1 185 ? -10.337 -2.224 1.405 1.00 80.75 185 PRO A N 1
ATOM 1412 C CA . PRO A 1 185 ? -8.938 -2.119 1.793 1.00 80.75 185 PRO A CA 1
ATOM 1413 C C . PRO A 1 185 ? -8.659 -0.855 2.608 1.00 80.75 185 PRO A C 1
ATOM 1415 O O . PRO A 1 185 ? -9.106 0.245 2.269 1.00 80.75 185 PRO A O 1
ATOM 1418 N N . VAL A 1 186 ? -7.851 -1.027 3.651 1.00 85.31 186 VAL A N 1
ATOM 1419 C CA . VAL A 1 186 ? -7.433 0.039 4.565 1.00 85.31 186 VAL A CA 1
ATOM 1420 C C . VAL A 1 186 ? -6.239 0.806 4.009 1.00 85.31 186 VAL A C 1
ATOM 1422 O O . VAL A 1 186 ? -5.389 0.263 3.299 1.00 85.31 186 VAL A O 1
ATOM 1425 N N . CYS A 1 187 ? -6.156 2.090 4.352 1.00 86.06 187 CYS A N 1
ATOM 1426 C CA . CYS A 1 187 ? -4.975 2.905 4.106 1.00 86.06 187 CYS A CA 1
ATOM 1427 C C . CYS A 1 187 ? -4.376 3.386 5.428 1.00 86.06 187 CYS A C 1
ATOM 1429 O O . CYS A 1 187 ? -5.085 3.977 6.236 1.00 86.06 187 CYS A O 1
ATOM 1431 N N . LEU A 1 188 ? -3.075 3.151 5.625 1.00 87.44 188 LEU A N 1
ATOM 1432 C CA . LEU A 1 188 ? -2.311 3.639 6.773 1.00 87.44 188 LEU A CA 1
ATOM 1433 C C . LEU A 1 188 ? -1.514 4.889 6.402 1.00 87.44 188 LEU A C 1
ATOM 1435 O O . LEU A 1 188 ? -0.980 4.990 5.296 1.00 87.44 188 LEU A O 1
ATOM 1439 N N . TYR A 1 189 ? -1.407 5.823 7.340 1.00 85.94 189 TYR A N 1
ATOM 1440 C CA . TYR A 1 189 ? -0.566 7.011 7.220 1.00 85.94 189 TYR A CA 1
ATOM 1441 C C . TYR A 1 189 ? -0.192 7.542 8.604 1.00 85.94 189 TYR A C 1
ATOM 1443 O O . TYR A 1 189 ? -0.839 7.221 9.594 1.00 85.94 189 TYR A O 1
ATOM 1451 N N . GLN A 1 190 ? 0.846 8.370 8.682 1.00 82.56 190 GLN A N 1
ATOM 1452 C CA . GLN A 1 190 ? 1.323 8.947 9.937 1.00 82.56 190 GLN A CA 1
ATOM 1453 C C . GLN A 1 190 ? 1.225 10.478 9.873 1.00 82.56 190 GLN A C 1
ATOM 1455 O O . GLN A 1 190 ? 1.660 11.082 8.893 1.00 82.56 190 GLN A O 1
ATOM 1460 N N . THR A 1 191 ? 0.625 11.108 10.887 1.00 77.62 191 THR A N 1
ATOM 1461 C CA . THR A 1 191 ? 0.447 12.578 10.962 1.00 77.62 191 THR A CA 1
ATOM 1462 C C . THR A 1 191 ? 1.463 13.243 11.882 1.00 77.62 191 THR A C 1
ATOM 1464 O O . THR A 1 191 ? 1.838 14.392 11.657 1.00 77.62 191 THR A O 1
ATOM 1467 N N . SER A 1 192 ? 1.943 12.521 12.892 1.00 77.69 192 SER A N 1
ATOM 1468 C CA . SER A 1 192 ? 3.001 12.941 13.812 1.00 77.69 192 SER A CA 1
ATOM 1469 C C . SER A 1 192 ? 3.827 11.722 14.248 1.00 77.69 192 SER A C 1
ATOM 1471 O O . SER A 1 192 ? 3.379 10.594 14.031 1.00 77.69 192 SER A O 1
ATOM 1473 N N . PRO A 1 193 ? 5.016 11.897 14.858 1.00 77.88 193 PRO A N 1
ATOM 1474 C CA . PRO A 1 193 ? 5.843 10.786 15.347 1.00 77.88 193 PRO A CA 1
ATOM 1475 C C . PRO A 1 193 ? 5.093 9.750 16.199 1.00 77.88 193 PRO A C 1
ATOM 1477 O O . PRO A 1 193 ? 5.400 8.567 16.093 1.00 77.88 193 PRO A O 1
ATOM 1480 N N . ASP A 1 194 ? 4.053 10.181 16.916 1.00 79.31 194 ASP A N 1
ATOM 1481 C CA . ASP A 1 194 ? 3.292 9.355 17.860 1.00 79.31 194 ASP A CA 1
ATOM 1482 C C . ASP A 1 194 ? 1.857 9.046 17.397 1.00 79.31 194 ASP A C 1
ATOM 1484 O O . ASP A 1 194 ? 1.087 8.444 18.139 1.00 79.31 194 ASP A O 1
ATOM 1488 N N . SER A 1 195 ? 1.466 9.466 16.187 1.00 84.06 195 SER A N 1
ATOM 1489 C CA . SER A 1 195 ? 0.094 9.315 15.684 1.00 84.06 195 SER A CA 1
ATOM 1490 C C . SER A 1 195 ? 0.067 8.594 14.342 1.00 84.06 195 SER A C 1
ATOM 1492 O O . SER A 1 195 ? 0.307 9.175 13.276 1.00 84.06 195 SER A O 1
ATOM 1494 N N . LEU A 1 196 ? -0.238 7.300 14.417 1.00 89.62 196 LEU A N 1
ATOM 1495 C CA . LEU A 1 196 ? -0.545 6.457 13.270 1.00 89.62 196 LEU A CA 1
ATOM 1496 C C . LEU A 1 196 ? -2.050 6.501 13.043 1.00 89.62 196 LEU A C 1
ATOM 1498 O O . LEU A 1 196 ? -2.844 6.468 13.976 1.00 89.62 196 LEU A O 1
ATOM 1502 N N . MET A 1 197 ? -2.436 6.585 11.784 1.00 91.81 197 MET A N 1
ATOM 1503 C CA . MET A 1 197 ? -3.811 6.777 11.378 1.00 91.81 197 MET A CA 1
ATOM 1504 C C . MET A 1 197 ? -4.207 5.741 10.334 1.00 91.81 197 MET A C 1
ATOM 1506 O O . MET A 1 197 ? -3.375 5.283 9.544 1.00 91.81 197 MET A O 1
ATOM 1510 N N . ALA A 1 198 ? -5.497 5.422 10.292 1.00 91.62 198 ALA A N 1
ATOM 1511 C CA . ALA A 1 198 ? -6.081 4.533 9.303 1.00 91.62 198 ALA A CA 1
ATOM 1512 C C . ALA A 1 198 ? -7.341 5.153 8.691 1.00 91.62 198 ALA A C 1
ATOM 1514 O O . ALA A 1 198 ? -8.185 5.687 9.407 1.00 91.62 198 ALA A O 1
ATOM 1515 N N . LEU A 1 199 ? -7.488 5.059 7.370 1.00 90.19 199 LEU A N 1
ATOM 1516 C CA . LEU A 1 199 ? -8.765 5.264 6.687 1.00 90.19 199 LEU A CA 1
ATOM 1517 C C . LEU A 1 199 ? -9.360 3.907 6.336 1.00 90.19 199 LEU A C 1
ATOM 1519 O O . LEU A 1 199 ? -8.727 3.117 5.630 1.00 90.19 199 LEU A O 1
ATOM 1523 N N . VAL A 1 200 ? -10.575 3.661 6.815 1.00 91.12 200 VAL A N 1
ATOM 1524 C CA . VAL A 1 200 ? -11.260 2.379 6.678 1.00 91.12 200 VAL A CA 1
ATOM 1525 C C . VAL A 1 200 ? -12.617 2.585 6.002 1.00 91.12 200 VAL A C 1
ATOM 1527 O O . VAL A 1 200 ? -13.479 3.253 6.579 1.00 91.12 200 VAL A O 1
ATOM 1530 N N . PRO A 1 201 ? -12.833 2.048 4.789 1.00 89.12 201 PRO A N 1
ATOM 1531 C CA . PRO A 1 201 ? -14.142 2.099 4.151 1.00 89.12 201 PRO A CA 1
ATOM 1532 C C . PRO A 1 201 ? -15.128 1.187 4.891 1.00 89.12 201 PRO A C 1
ATOM 1534 O O . PRO A 1 201 ? -14.841 0.019 5.152 1.00 89.12 201 PRO A O 1
ATOM 1537 N N . VAL A 1 202 ? -16.310 1.712 5.190 1.00 91.56 202 VAL A N 1
ATOM 1538 C CA . VAL A 1 202 ? -17.430 1.024 5.845 1.00 91.56 202 VAL A CA 1
ATOM 1539 C C . VAL A 1 202 ? -18.702 1.183 5.002 1.00 91.56 202 VAL A C 1
ATOM 1541 O O . VAL A 1 202 ? -18.748 1.976 4.060 1.00 91.56 202 VAL A O 1
ATOM 1544 N N . SER A 1 203 ? -19.758 0.438 5.326 1.00 89.75 203 SER A N 1
ATOM 1545 C CA . SER A 1 203 ? -20.969 0.338 4.490 1.00 89.75 203 SER A CA 1
ATOM 1546 C C . SER A 1 203 ? -21.603 1.689 4.123 1.00 89.75 203 SER A C 1
ATOM 1548 O O . SER A 1 203 ? -22.088 1.868 3.005 1.00 89.75 203 SER A O 1
ATOM 1550 N N . ASN A 1 204 ? -21.564 2.660 5.035 1.00 88.50 204 ASN A N 1
ATOM 1551 C CA . ASN A 1 204 ? -22.181 3.979 4.892 1.00 88.50 204 ASN A CA 1
ATOM 1552 C C . ASN A 1 204 ? -21.172 5.133 4.723 1.00 88.50 204 ASN A C 1
ATOM 1554 O O . ASN A 1 204 ? -21.582 6.299 4.691 1.00 88.50 204 ASN A O 1
ATOM 1558 N N . GLY A 1 205 ? -19.869 4.858 4.603 1.00 89.75 205 GLY A N 1
ATOM 1559 C CA . GLY A 1 205 ? -18.859 5.914 4.569 1.00 89.75 205 GLY A CA 1
ATOM 1560 C C . GLY A 1 205 ? -17.419 5.443 4.728 1.00 89.75 205 GLY A C 1
ATOM 1561 O O . GLY A 1 205 ? -17.089 4.299 4.451 1.00 89.75 205 GLY A O 1
ATOM 1562 N N . THR A 1 206 ? -16.545 6.343 5.169 1.00 89.44 206 THR A N 1
ATOM 1563 C CA . THR A 1 206 ? -15.166 6.022 5.562 1.00 89.44 206 THR A CA 1
ATOM 1564 C C . THR A 1 206 ? -14.968 6.477 6.999 1.00 89.44 206 THR A C 1
ATOM 1566 O O . THR A 1 206 ? -15.258 7.626 7.328 1.00 89.44 206 THR A O 1
ATOM 1569 N N . GLN A 1 207 ? -14.455 5.590 7.842 1.00 92.56 207 GLN A N 1
ATOM 1570 C CA . GLN A 1 207 ? -14.010 5.911 9.193 1.00 92.56 207 GLN A CA 1
ATOM 1571 C C . GLN A 1 207 ? -12.529 6.285 9.171 1.00 92.56 20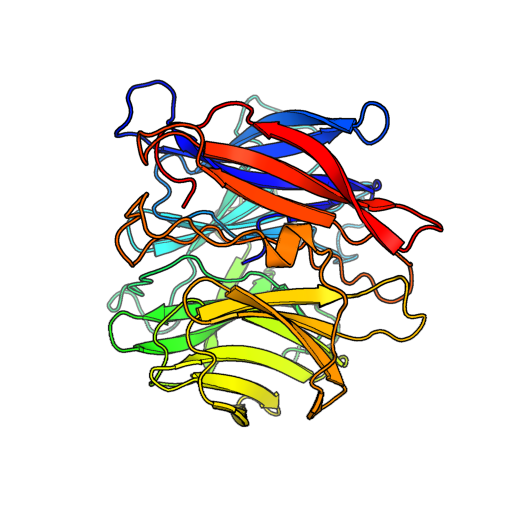7 GLN A C 1
ATOM 1573 O O . GLN A 1 207 ? -11.731 5.687 8.447 1.00 92.56 207 GLN A O 1
ATOM 1578 N N . GLN A 1 208 ? -12.159 7.267 9.982 1.00 92.19 208 GLN A N 1
ATOM 1579 C CA . GLN A 1 208 ? -10.775 7.601 10.270 1.00 92.19 208 GLN A CA 1
ATOM 1580 C C . GLN A 1 208 ? -10.471 7.170 11.694 1.00 92.19 208 GLN A C 1
ATOM 1582 O O . GLN A 1 208 ? -11.113 7.635 12.635 1.00 92.19 208 GLN A O 1
ATOM 1587 N N . HIS A 1 209 ? -9.477 6.310 11.847 1.00 94.56 209 HIS A N 1
ATOM 1588 C CA . HIS A 1 209 ? -9.030 5.813 13.138 1.00 94.56 209 HIS A CA 1
ATOM 1589 C C . HIS A 1 209 ? -7.659 6.385 13.473 1.00 94.56 209 HIS A C 1
ATOM 1591 O O . HIS A 1 209 ? -6.825 6.563 12.584 1.00 94.56 209 HIS A O 1
ATOM 1597 N N . CYS A 1 210 ? -7.439 6.671 14.750 1.00 93.56 210 CYS A N 1
ATOM 1598 C CA . CYS A 1 210 ? -6.166 7.102 15.311 1.00 93.56 210 CYS A CA 1
ATOM 1599 C C . CYS A 1 210 ? -5.660 6.029 16.272 1.00 93.56 210 CYS A C 1
ATOM 1601 O O . CYS A 1 210 ? -6.413 5.565 17.131 1.00 93.56 210 CYS A O 1
ATOM 1603 N N . PHE A 1 211 ? -4.400 5.642 16.122 1.00 92.12 211 PHE A N 1
ATOM 1604 C CA . PHE A 1 211 ? -3.700 4.769 17.044 1.00 92.12 211 PHE A CA 1
ATOM 1605 C C . PHE A 1 211 ? -3.013 5.609 18.115 1.00 92.12 211 PHE A C 1
ATOM 1607 O O . PHE A 1 211 ? -2.164 6.447 17.808 1.00 92.12 211 PHE A O 1
ATOM 1614 N N . SER A 1 212 ? -3.374 5.368 19.370 1.00 85.94 212 SER A N 1
ATOM 1615 C CA . SER A 1 212 ? -2.765 6.004 20.533 1.00 85.94 212 SER A CA 1
ATOM 1616 C C . SER A 1 212 ? -2.744 5.026 21.701 1.00 85.94 212 SER A C 1
ATOM 1618 O O . SER A 1 212 ? -3.712 4.297 21.937 1.00 85.94 212 SER A O 1
ATOM 1620 N N . SER A 1 213 ? -1.618 4.982 22.417 1.00 82.44 213 SER A N 1
ATOM 1621 C CA . SER A 1 213 ? -1.437 4.150 23.615 1.00 82.44 213 SER A CA 1
ATOM 1622 C C . SER A 1 213 ? -1.833 2.677 23.424 1.00 82.44 213 SER A C 1
ATOM 1624 O O . SER A 1 213 ? -2.466 2.079 24.289 1.00 82.44 213 SER A O 1
ATOM 1626 N N . GLY A 1 214 ? -1.497 2.088 22.272 1.00 83.75 214 GLY A N 1
ATOM 1627 C CA . GLY A 1 214 ? -1.785 0.677 21.987 1.00 83.75 214 GLY A CA 1
ATOM 1628 C C . GLY A 1 214 ? -3.210 0.386 21.510 1.00 83.75 214 GLY A C 1
ATOM 1629 O O . GLY A 1 214 ? -3.533 -0.773 21.268 1.00 83.75 214 GLY A O 1
ATOM 1630 N N . THR A 1 215 ? -4.058 1.402 21.341 1.00 90.56 215 THR A N 1
ATOM 1631 C CA . THR A 1 215 ? -5.465 1.235 20.953 1.00 90.56 215 THR A CA 1
ATOM 1632 C C . THR A 1 215 ? -5.821 2.076 19.736 1.00 90.56 215 THR A C 1
ATOM 1634 O O . THR A 1 215 ? -5.250 3.143 19.514 1.00 90.56 215 THR A O 1
ATOM 1637 N N . TRP A 1 216 ? -6.780 1.595 18.945 1.00 95.44 216 TRP A N 1
ATOM 1638 C CA . TRP A 1 216 ? -7.365 2.345 17.839 1.00 95.44 216 TRP A CA 1
ATOM 1639 C C . TRP A 1 216 ? -8.676 2.986 18.282 1.00 95.44 216 TRP A C 1
ATOM 1641 O O . TRP A 1 216 ? -9.532 2.324 18.863 1.00 95.44 216 TRP A O 1
ATOM 1651 N N . THR A 1 217 ? -8.837 4.277 18.001 1.00 95.69 217 THR A N 1
ATOM 1652 C CA . THR A 1 217 ? -10.074 5.021 18.263 1.00 95.69 217 THR A CA 1
ATOM 1653 C C . THR A 1 217 ? -10.571 5.652 16.971 1.00 95.69 217 THR A C 1
ATOM 1655 O O . THR A 1 217 ? -9.807 6.332 16.283 1.00 95.69 217 THR A O 1
ATOM 1658 N N . CYS A 1 218 ? -11.853 5.471 16.652 1.00 95.62 218 CYS A N 1
ATOM 1659 C CA . CYS A 1 218 ? -12.495 6.188 15.554 1.00 95.62 218 CYS A CA 1
ATOM 1660 C C . CYS A 1 218 ? -12.588 7.674 15.920 1.00 95.62 218 CYS A C 1
ATOM 1662 O O . CYS A 1 218 ? -13.272 8.038 16.874 1.00 95.62 218 CYS A O 1
ATOM 1664 N N . VAL A 1 219 ? -11.882 8.528 15.182 1.00 94.06 219 VAL A N 1
ATOM 1665 C CA . VAL A 1 219 ? -11.847 9.977 15.426 1.00 94.06 219 VAL A CA 1
ATOM 1666 C C . VAL A 1 219 ? -12.745 10.751 14.474 1.00 94.06 219 VAL A C 1
ATOM 1668 O O . VAL A 1 219 ? -13.185 11.840 14.824 1.00 94.06 219 VAL A O 1
ATOM 1671 N N . ASN A 1 220 ? -13.042 10.200 13.292 1.00 89.62 220 ASN A N 1
ATOM 1672 C CA . ASN A 1 220 ? -13.960 10.815 12.338 1.00 89.62 220 ASN A CA 1
ATOM 1673 C C . ASN A 1 220 ? -14.735 9.782 11.528 1.00 89.62 220 ASN A C 1
ATOM 1675 O O . ASN A 1 220 ? -14.257 8.681 11.257 1.00 89.62 220 ASN A O 1
ATOM 1679 N N . PHE A 1 221 ? -15.905 10.200 11.055 1.00 89.94 221 PHE A N 1
ATOM 1680 C CA . PHE A 1 221 ? -16.713 9.458 10.103 1.00 89.94 221 PHE A CA 1
ATOM 1681 C C . PHE A 1 221 ? -17.116 10.356 8.938 1.00 89.94 221 PHE A C 1
ATOM 1683 O O . PHE A 1 221 ? -17.567 11.487 9.125 1.00 89.94 221 PHE A O 1
ATOM 1690 N N . PHE A 1 222 ? -16.988 9.829 7.725 1.00 84.31 222 PHE A N 1
ATOM 1691 C CA . PHE A 1 222 ? -17.310 10.553 6.512 1.00 84.31 222 PHE A CA 1
ATOM 1692 C C . PHE A 1 222 ? -18.392 9.835 5.708 1.00 84.31 222 PHE A C 1
ATOM 1694 O O . PHE A 1 222 ? -18.123 8.879 4.975 1.00 84.31 222 PHE A O 1
ATOM 1701 N N . ALA A 1 223 ? -19.622 10.326 5.838 1.00 84.88 223 ALA A N 1
ATOM 1702 C CA . ALA A 1 223 ? -20.798 9.742 5.207 1.00 84.88 223 ALA A CA 1
ATOM 1703 C C . ALA A 1 223 ? -20.711 9.730 3.673 1.00 84.88 223 ALA A C 1
ATOM 1705 O O . ALA A 1 223 ? -20.197 10.659 3.045 1.00 84.88 223 ALA A O 1
ATOM 1706 N N . GLY A 1 224 ? -21.249 8.669 3.067 1.00 78.19 224 GLY A N 1
ATOM 1707 C CA . GLY A 1 224 ? -21.358 8.518 1.616 1.00 78.19 224 GLY A CA 1
ATOM 1708 C C . GLY A 1 224 ? -20.033 8.246 0.908 1.00 78.19 224 GLY A C 1
ATOM 1709 O O . GLY A 1 224 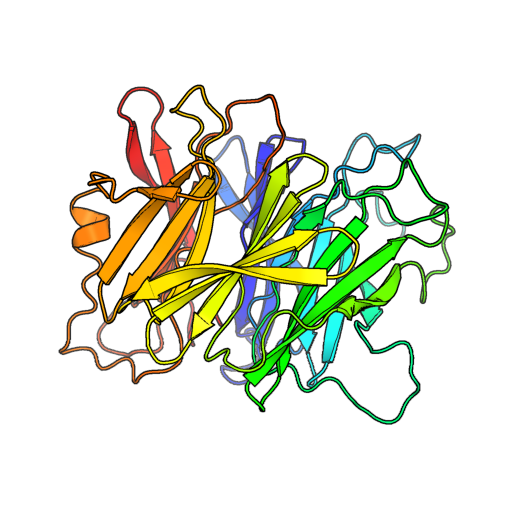? -20.020 8.138 -0.311 1.00 78.19 224 GLY A O 1
ATOM 1710 N N . MET A 1 225 ? -18.923 8.126 1.638 1.00 73.19 225 MET A N 1
ATOM 1711 C CA . MET A 1 225 ? -17.602 7.857 1.078 1.00 73.19 225 MET A CA 1
ATOM 1712 C C . MET A 1 225 ? -17.161 6.413 1.311 1.00 73.19 225 MET A C 1
ATOM 1714 O O . MET A 1 225 ? -16.296 6.169 2.132 1.00 73.19 225 MET A O 1
ATOM 1718 N N . ASN A 1 226 ? -17.770 5.451 0.625 1.00 70.31 226 ASN A N 1
ATOM 1719 C CA . ASN A 1 226 ? -17.592 4.012 0.883 1.00 70.31 226 ASN A CA 1
ATOM 1720 C C . ASN A 1 226 ? -16.517 3.316 0.023 1.00 70.31 226 ASN A C 1
ATOM 1722 O O . ASN A 1 226 ? -16.333 2.106 0.121 1.00 70.31 226 ASN A O 1
ATOM 1726 N N . GLY A 1 227 ? -15.837 4.039 -0.867 1.00 66.81 227 GLY A N 1
ATOM 1727 C CA . GLY A 1 227 ? -14.829 3.451 -1.744 1.00 66.81 227 GLY A CA 1
ATOM 1728 C C . GLY A 1 227 ? -13.429 3.416 -1.130 1.00 66.81 227 GLY A C 1
ATOM 1729 O O . GLY A 1 227 ? -13.161 4.077 -0.125 1.00 66.81 227 GLY A O 1
ATOM 1730 N N . PRO A 1 228 ? -12.499 2.680 -1.762 1.00 62.47 228 PRO A N 1
ATOM 1731 C CA . PRO A 1 228 ? -11.109 2.646 -1.335 1.00 62.47 228 PRO A CA 1
ATOM 1732 C C . PRO A 1 228 ? -10.514 4.050 -1.298 1.00 62.47 228 PRO A C 1
ATOM 1734 O O . PRO A 1 228 ? -10.853 4.926 -2.107 1.00 62.47 228 PRO A O 1
ATOM 1737 N N . SER A 1 229 ? -9.583 4.223 -0.367 1.00 66.56 229 SER A N 1
ATOM 1738 C CA . SER A 1 229 ? -8.838 5.456 -0.204 1.00 66.56 229 SER A CA 1
ATOM 1739 C C . SER A 1 229 ? -7.348 5.234 -0.457 1.00 66.56 229 SER A C 1
ATOM 1741 O O . SER A 1 229 ? -6.805 4.143 -0.256 1.00 66.56 229 SER A O 1
ATOM 1743 N N . CYS A 1 230 ? -6.667 6.269 -0.933 1.00 69.69 230 CYS A N 1
ATOM 1744 C CA . CYS A 1 230 ? -5.213 6.334 -0.896 1.00 69.69 230 CYS A CA 1
ATOM 1745 C C . CYS A 1 230 ? -4.770 7.700 -0.388 1.00 69.69 230 CYS A C 1
ATOM 1747 O O . CYS A 1 230 ? -5.486 8.694 -0.520 1.00 69.69 230 CYS A O 1
ATOM 1749 N N . ILE A 1 231 ? -3.596 7.729 0.230 1.00 70.38 231 ILE A N 1
ATOM 1750 C CA . ILE A 1 231 ? -3.056 8.914 0.877 1.00 70.38 231 ILE A CA 1
ATOM 1751 C C . ILE A 1 231 ? -1.861 9.443 0.087 1.00 70.38 231 ILE A C 1
ATOM 1753 O O . ILE A 1 231 ? -1.051 8.669 -0.418 1.00 70.38 231 ILE A O 1
ATOM 1757 N N . TYR A 1 232 ? -1.730 10.766 0.012 1.00 67.00 232 TYR A N 1
ATOM 1758 C CA . TYR A 1 232 ? -0.546 11.431 -0.517 1.00 67.00 232 TYR A CA 1
ATOM 1759 C C . TYR A 1 232 ? -0.229 12.721 0.224 1.00 67.00 232 TYR A C 1
ATOM 1761 O O . TYR A 1 232 ? -1.105 13.351 0.806 1.00 67.00 232 TYR A O 1
ATOM 1769 N N . THR A 1 233 ? 1.024 13.155 0.171 1.00 60.00 233 THR A N 1
ATOM 1770 C CA . THR A 1 233 ? 1.422 14.485 0.641 1.00 60.00 233 THR A CA 1
ATOM 1771 C C . THR A 1 233 ? 1.541 15.432 -0.538 1.00 60.00 233 THR A C 1
ATOM 1773 O O . THR A 1 233 ? 2.132 15.073 -1.557 1.00 60.00 233 THR A O 1
ATOM 1776 N N . ASN A 1 234 ? 1.002 16.646 -0.420 1.00 59.19 234 ASN A N 1
ATOM 1777 C CA . ASN A 1 234 ? 1.143 17.647 -1.470 1.00 59.19 234 ASN A CA 1
ATOM 1778 C C . ASN A 1 234 ? 2.394 18.507 -1.225 1.00 59.19 234 ASN A C 1
ATOM 1780 O O . ASN A 1 234 ? 2.347 19.408 -0.389 1.00 59.19 234 ASN A O 1
ATOM 1784 N N . PRO A 1 235 ? 3.488 18.299 -1.975 1.00 54.78 235 PRO A N 1
ATOM 1785 C CA . PRO A 1 235 ? 4.738 19.043 -1.790 1.00 54.78 235 PRO A CA 1
ATOM 1786 C C . PRO A 1 235 ? 4.611 20.535 -2.122 1.00 54.78 235 PRO A C 1
ATOM 1788 O O . PRO A 1 235 ? 5.434 21.340 -1.694 1.00 54.78 235 PRO A O 1
ATOM 1791 N N . ALA A 1 236 ? 3.608 20.917 -2.924 1.00 53.41 236 ALA A N 1
ATOM 1792 C CA . ALA A 1 236 ? 3.417 22.296 -3.360 1.00 53.41 236 ALA A CA 1
ATOM 1793 C C . ALA A 1 236 ? 2.848 23.174 -2.239 1.00 53.41 236 ALA A C 1
ATOM 1795 O O . ALA A 1 236 ? 2.957 24.402 -2.290 1.00 53.41 236 ALA A O 1
ATOM 1796 N N . LEU A 1 237 ? 2.229 22.549 -1.237 1.00 54.09 237 LEU A N 1
ATOM 1797 C CA . LEU A 1 237 ? 1.834 23.195 -0.003 1.00 54.09 237 LEU A CA 1
ATOM 1798 C C . LEU A 1 237 ? 3.040 23.057 0.924 1.00 54.09 237 LEU A C 1
ATOM 1800 O O . LEU A 1 237 ? 3.377 21.961 1.344 1.00 54.09 237 LEU A O 1
ATOM 1804 N N . LYS A 1 238 ? 3.721 24.160 1.247 1.00 54.03 238 LYS A N 1
ATOM 1805 C CA . LYS A 1 238 ? 4.899 24.176 2.145 1.00 54.03 238 LYS A CA 1
ATOM 1806 C C . LYS A 1 238 ? 4.609 23.667 3.575 1.00 54.03 238 LYS A C 1
ATOM 1808 O O . LYS A 1 238 ? 5.478 23.727 4.435 1.00 54.03 238 LYS A O 1
ATOM 1813 N N . ILE A 1 239 ? 3.385 23.206 3.827 1.00 58.38 239 ILE A N 1
ATOM 1814 C CA . ILE A 1 239 ? 2.900 22.606 5.061 1.00 58.38 239 ILE A CA 1
ATOM 1815 C C . ILE A 1 239 ? 2.668 21.120 4.757 1.00 58.38 239 ILE A C 1
ATOM 1817 O O . ILE A 1 239 ? 1.977 20.832 3.772 1.00 58.38 239 ILE A O 1
ATOM 1821 N N . PRO A 1 240 ? 3.190 20.186 5.577 1.00 60.28 240 PRO A N 1
ATOM 1822 C CA . PRO A 1 240 ? 2.948 18.757 5.417 1.00 60.28 240 PRO A CA 1
ATOM 1823 C C . PRO A 1 240 ? 1.462 18.472 5.647 1.00 60.28 240 PRO A C 1
ATOM 1825 O O . PRO A 1 240 ? 1.005 18.230 6.757 1.00 60.28 240 PRO A O 1
ATOM 1828 N N . THR A 1 241 ? 0.687 18.569 4.575 1.00 66.00 241 THR A N 1
ATOM 1829 C CA . THR A 1 241 ? -0.731 18.242 4.558 1.00 66.00 241 THR A CA 1
ATOM 1830 C C . THR A 1 241 ? -0.876 16.868 3.943 1.00 66.00 241 THR A C 1
ATOM 1832 O O . THR A 1 241 ? -0.315 16.566 2.884 1.00 66.00 241 THR A O 1
ATOM 1835 N N . VAL A 1 242 ? -1.611 16.019 4.650 1.00 70.88 242 VAL A N 1
ATOM 1836 C CA . VAL A 1 242 ? -1.966 14.694 4.173 1.00 70.88 242 VAL A CA 1
ATOM 1837 C C . VAL A 1 242 ? -3.252 14.845 3.375 1.00 70.88 242 VAL A C 1
ATOM 1839 O O . VAL A 1 242 ? -4.212 15.459 3.828 1.00 70.88 242 VAL A O 1
ATOM 1842 N N . HIS A 1 243 ? -3.281 14.320 2.164 1.00 73.81 243 HIS A N 1
ATOM 1843 C CA . HIS A 1 243 ? -4.453 14.315 1.311 1.00 73.81 243 HIS A CA 1
ATOM 1844 C C . HIS A 1 243 ? -4.939 12.889 1.120 1.00 73.81 243 HIS A C 1
ATOM 1846 O O . HIS A 1 243 ? -4.135 11.984 0.921 1.00 73.81 243 HIS A O 1
ATOM 1852 N N . ALA A 1 244 ? -6.253 12.705 1.136 1.00 74.94 244 ALA A N 1
ATOM 1853 C CA . ALA A 1 244 ? -6.895 11.448 0.797 1.00 74.94 244 ALA A CA 1
ATOM 1854 C C . ALA A 1 244 ? -7.565 11.567 -0.568 1.00 74.94 244 ALA A C 1
ATOM 1856 O O . ALA A 1 244 ? -8.346 12.492 -0.791 1.00 74.94 244 ALA A O 1
ATOM 1857 N N . LEU A 1 245 ? -7.288 10.633 -1.470 1.00 74.44 245 LEU A N 1
ATOM 1858 C CA . LEU A 1 245 ? -8.144 10.372 -2.619 1.00 74.44 245 LEU A CA 1
ATOM 1859 C C . LEU A 1 245 ? -9.137 9.296 -2.206 1.00 74.44 245 LEU A C 1
ATOM 1861 O O . LEU A 1 245 ? -8.725 8.208 -1.820 1.00 74.44 245 LEU A O 1
ATOM 1865 N N . ILE A 1 246 ? -10.428 9.604 -2.268 1.00 71.50 246 ILE A N 1
ATOM 1866 C CA . ILE A 1 246 ? -11.500 8.701 -1.857 1.00 71.50 246 ILE A CA 1
ATOM 1867 C C . ILE A 1 246 ? -12.435 8.481 -3.038 1.00 71.50 246 ILE A C 1
ATOM 1869 O O . ILE A 1 246 ? -12.881 9.437 -3.682 1.00 71.50 246 ILE A O 1
ATOM 1873 N N . ARG A 1 247 ? -12.737 7.217 -3.331 1.00 69.44 247 ARG A N 1
ATOM 1874 C CA . ARG A 1 247 ? -13.719 6.858 -4.353 1.00 69.44 247 ARG A CA 1
ATOM 1875 C C . ARG A 1 247 ? -15.133 6.907 -3.765 1.00 69.44 247 ARG A C 1
ATOM 1877 O O . ARG A 1 247 ? -15.388 6.356 -2.702 1.00 69.44 247 ARG A O 1
ATOM 1884 N N . VAL A 1 248 ? -16.067 7.520 -4.488 1.00 68.31 248 VAL A N 1
ATOM 1885 C CA . VAL A 1 248 ? -17.507 7.471 -4.192 1.00 68.31 248 VAL A CA 1
ATOM 1886 C C . VAL A 1 248 ? -18.254 7.144 -5.473 1.00 68.31 248 VAL A C 1
ATOM 1888 O O . VAL A 1 248 ? -18.284 7.943 -6.415 1.00 68.31 248 VAL A O 1
ATOM 1891 N N . GLY A 1 249 ? -18.815 5.936 -5.542 1.00 67.31 249 GLY A N 1
ATOM 1892 C CA . GLY A 1 249 ? -19.382 5.405 -6.780 1.00 67.31 249 GLY A CA 1
ATOM 1893 C C . GLY A 1 249 ? -18.343 5.385 -7.909 1.00 67.31 249 GLY A C 1
ATOM 1894 O O . GLY A 1 249 ? -17.356 4.654 -7.851 1.00 67.31 249 GLY A O 1
ATOM 1895 N N . TYR A 1 250 ? -18.552 6.198 -8.943 1.00 60.75 250 TYR A N 1
ATOM 1896 C CA . TYR A 1 250 ? -17.668 6.320 -10.114 1.00 60.75 250 TYR A CA 1
ATOM 1897 C C . TYR A 1 250 ? -16.791 7.583 -10.100 1.00 60.75 250 TYR A C 1
ATOM 1899 O O . TYR A 1 250 ? -16.183 7.913 -11.114 1.00 60.75 250 TYR A O 1
ATOM 1907 N N . ARG A 1 251 ? -16.758 8.330 -8.989 1.00 60.16 251 ARG A N 1
ATOM 1908 C CA . ARG A 1 251 ? -16.004 9.586 -8.868 1.00 60.16 251 ARG A CA 1
ATOM 1909 C C . ARG A 1 251 ? -14.883 9.450 -7.845 1.00 60.16 251 ARG A C 1
ATOM 1911 O O . ARG A 1 251 ? -15.041 8.759 -6.842 1.00 60.16 251 ARG A O 1
ATOM 1918 N N . ILE A 1 252 ? -13.779 10.153 -8.084 1.00 65.69 252 ILE A N 1
ATOM 1919 C CA . ILE A 1 252 ? -12.665 10.292 -7.141 1.00 65.69 252 ILE A CA 1
ATOM 1920 C C . ILE A 1 252 ? -12.721 11.698 -6.547 1.00 65.69 252 ILE A C 1
ATOM 1922 O O . ILE A 1 252 ? -12.857 12.681 -7.273 1.00 65.69 252 ILE A O 1
ATOM 1926 N N . PHE A 1 253 ? -12.608 11.791 -5.229 1.00 68.44 253 PHE A N 1
ATOM 1927 C CA . PHE A 1 253 ? -12.570 13.041 -4.482 1.00 68.44 253 PHE A CA 1
ATOM 1928 C C . PHE A 1 253 ? -11.211 13.170 -3.809 1.00 68.44 253 PHE A C 1
ATOM 1930 O O . PHE A 1 253 ? -10.802 12.253 -3.110 1.00 68.44 253 PHE A O 1
ATOM 1937 N N . ALA A 1 254 ? -10.529 14.304 -3.972 1.00 70.88 254 ALA A N 1
ATOM 1938 C CA . ALA A 1 254 ? -9.405 14.649 -3.108 1.00 70.88 254 ALA A CA 1
ATOM 1939 C C . ALA A 1 254 ? -9.935 15.407 -1.890 1.00 70.88 254 ALA A C 1
ATOM 1941 O O . ALA A 1 254 ? -10.812 16.266 -2.002 1.00 70.88 254 ALA A O 1
ATOM 1942 N N . LYS A 1 255 ? -9.399 15.080 -0.724 1.00 73.62 255 LYS A N 1
ATOM 1943 C CA . LYS A 1 255 ? -9.719 15.709 0.551 1.00 73.62 255 LYS A CA 1
ATOM 1944 C C . LYS A 1 255 ? -8.426 16.039 1.264 1.00 73.62 255 LYS A C 1
ATOM 1946 O O . LYS A 1 255 ? -7.462 15.286 1.161 1.00 73.62 255 LYS A O 1
ATOM 1951 N N . THR A 1 256 ? -8.401 17.153 1.979 1.00 75.25 256 THR A N 1
ATOM 1952 C CA . THR A 1 256 ? -7.258 17.501 2.825 1.00 75.25 256 THR A CA 1
ATOM 1953 C C . THR A 1 256 ? -7.556 17.051 4.246 1.00 75.25 256 THR A C 1
ATOM 1955 O O . THR A 1 256 ? -8.585 17.429 4.803 1.00 75.25 256 THR A O 1
ATOM 1958 N N . ILE A 1 257 ? -6.652 16.268 4.820 1.00 73.31 257 ILE A N 1
ATOM 1959 C CA . ILE A 1 257 ? -6.633 15.899 6.232 1.00 73.31 257 ILE A CA 1
ATOM 1960 C C . ILE A 1 257 ? -5.759 16.933 6.942 1.00 73.31 257 ILE A C 1
ATOM 1962 O O . ILE A 1 257 ? -4.548 16.997 6.716 1.00 73.31 257 ILE A O 1
ATOM 1966 N N . ASN A 1 258 ? -6.379 17.774 7.766 1.00 70.31 258 ASN A N 1
ATOM 1967 C CA . ASN A 1 258 ? -5.682 18.744 8.601 1.00 70.31 258 ASN A CA 1
ATOM 1968 C C . ASN A 1 258 ? -5.945 18.412 10.074 1.00 70.31 258 ASN A C 1
ATOM 1970 O O . ASN A 1 258 ? -7.001 18.747 10.611 1.00 70.31 258 ASN A O 1
ATOM 1974 N N . GLY A 1 259 ? -5.011 17.695 10.702 1.00 66.88 259 GLY A N 1
ATOM 1975 C CA . GLY A 1 259 ? -5.230 17.105 12.023 1.00 66.88 259 GLY A CA 1
ATOM 1976 C C . GLY A 1 259 ? -6.423 16.146 12.001 1.00 66.88 259 GLY A C 1
ATOM 1977 O O . GLY A 1 259 ? -6.454 15.217 11.192 1.00 66.88 259 GLY A O 1
ATOM 1978 N N . ASN A 1 260 ? -7.415 16.420 12.850 1.00 59.50 260 ASN A N 1
ATOM 1979 C CA . ASN A 1 260 ? -8.652 15.642 12.945 1.00 59.50 260 ASN A CA 1
ATOM 1980 C C . ASN A 1 260 ? -9.769 16.174 12.035 1.00 59.50 260 ASN A C 1
ATOM 1982 O O . ASN A 1 260 ? -10.878 15.673 12.104 1.00 59.50 260 ASN A O 1
ATOM 1986 N N . GLU A 1 261 ? -9.535 17.179 11.189 1.00 59.91 261 GLU A N 1
ATOM 1987 C CA . GLU A 1 261 ? -10.576 17.683 10.290 1.00 59.91 261 GLU A CA 1
ATOM 1988 C C . GLU A 1 261 ? -10.296 17.287 8.841 1.00 59.91 261 GLU A C 1
ATOM 1990 O O . GLU A 1 261 ? -9.249 17.610 8.269 1.00 59.91 261 GLU A O 1
ATOM 1995 N N . LEU A 1 262 ? -11.278 16.640 8.210 1.00 62.91 262 LEU A N 1
ATOM 1996 C CA . LEU A 1 262 ? -11.297 16.458 6.766 1.00 62.91 262 LEU A CA 1
ATOM 1997 C C . LEU A 1 262 ? -12.004 17.652 6.136 1.00 62.91 262 LEU A C 1
ATOM 1999 O O . LEU A 1 262 ? -13.233 17.736 6.111 1.00 62.91 262 LEU A O 1
ATOM 2003 N N . LYS A 1 263 ? -11.230 18.596 5.606 1.00 65.06 263 LYS A N 1
ATOM 2004 C CA . LYS A 1 263 ? -11.822 19.738 4.912 1.00 65.06 263 LYS A CA 1
ATOM 2005 C C . LYS A 1 263 ? -12.169 19.322 3.494 1.00 65.06 263 LYS A C 1
ATOM 2007 O O . LYS A 1 263 ? -11.328 18.789 2.760 1.00 65.06 263 LYS A O 1
ATOM 2012 N N . ASN A 1 264 ? -13.412 19.612 3.104 1.00 56.44 264 ASN A N 1
ATOM 2013 C CA . ASN A 1 264 ? -13.788 19.710 1.703 1.00 56.44 264 ASN A CA 1
ATOM 2014 C C . ASN A 1 264 ? -12.953 20.830 1.103 1.00 56.44 264 ASN A C 1
ATOM 2016 O O . ASN A 1 264 ? -13.358 21.987 1.061 1.00 56.44 264 ASN A O 1
ATOM 2020 N N . THR A 1 265 ? -11.767 20.490 0.634 1.00 51.12 265 THR A N 1
ATOM 2021 C CA . THR A 1 265 ? -11.223 21.251 -0.460 1.00 51.12 265 THR A CA 1
ATOM 2022 C C . THR A 1 265 ? -12.153 20.992 -1.645 1.00 51.12 265 THR A C 1
ATOM 2024 O O . THR A 1 265 ? -12.704 19.901 -1.820 1.00 51.12 265 THR A O 1
ATOM 2027 N N . THR A 1 266 ? -12.406 22.013 -2.444 1.00 43.75 266 THR A N 1
ATOM 2028 C CA . THR A 1 266 ? -12.494 21.825 -3.883 1.00 43.75 266 THR A CA 1
ATOM 2029 C C . THR A 1 266 ? -11.042 21.741 -4.327 1.00 43.75 266 THR A C 1
ATOM 2031 O O . THR A 1 266 ? -10.453 22.767 -4.675 1.00 43.75 266 THR A O 1
ATOM 2034 N N . PRO A 1 267 ? -10.370 20.572 -4.271 1.00 45.12 267 PRO A N 1
ATOM 2035 C CA . PRO A 1 267 ? -9.219 20.460 -5.122 1.00 45.12 267 PRO A CA 1
ATOM 2036 C C . PRO A 1 267 ? -9.799 20.631 -6.517 1.00 45.12 267 PRO A C 1
ATOM 2038 O O . PRO A 1 267 ? -10.733 19.925 -6.906 1.00 45.12 267 PRO A O 1
ATOM 2041 N N . ASN A 1 268 ? -9.231 21.550 -7.282 1.00 42.25 268 ASN A N 1
ATOM 2042 C CA . ASN A 1 268 ? -9.148 21.330 -8.710 1.00 42.25 268 ASN A CA 1
ATOM 2043 C C . ASN A 1 268 ? -8.331 20.039 -8.884 1.00 42.25 268 ASN A C 1
ATOM 2045 O O . ASN A 1 268 ? -7.154 20.081 -9.237 1.00 42.25 268 ASN A O 1
ATOM 2049 N N . LEU A 1 269 ? -8.937 18.877 -8.590 1.00 44.69 269 LEU A N 1
ATOM 2050 C CA . LEU A 1 269 ? -8.602 17.672 -9.311 1.00 44.69 269 LEU A CA 1
ATOM 2051 C C . LEU A 1 269 ? -8.670 18.128 -10.767 1.00 44.69 269 LEU A C 1
ATOM 2053 O O . LEU A 1 269 ? -9.680 18.734 -11.145 1.00 44.69 269 LEU A O 1
ATOM 2057 N N . PRO A 1 270 ? -7.588 17.973 -11.540 1.00 42.06 270 PRO A N 1
ATOM 2058 C CA . PRO A 1 270 ? -7.592 18.330 -12.943 1.00 42.06 270 PRO A CA 1
ATOM 2059 C C . PRO A 1 270 ? -8.907 17.876 -13.566 1.00 42.06 270 PRO A C 1
ATOM 2061 O O . PRO A 1 270 ? -9.376 16.780 -13.249 1.00 42.06 270 PRO A O 1
ATOM 2064 N N . SER A 1 271 ? -9.509 18.695 -14.426 1.00 42.12 271 SER A N 1
ATOM 2065 C CA . SER A 1 271 ? -10.779 18.361 -15.080 1.00 42.12 271 SER A CA 1
ATOM 2066 C C . SER A 1 271 ? -10.777 16.939 -15.652 1.00 42.12 271 SER A C 1
ATOM 2068 O O . SER A 1 271 ? -11.805 16.278 -15.589 1.00 42.12 271 SER A O 1
ATOM 2070 N N . PHE A 1 272 ? -9.618 16.422 -16.082 1.00 39.41 272 PHE A N 1
ATOM 2071 C CA . PHE A 1 272 ? -9.456 15.040 -16.529 1.00 39.41 272 PHE A CA 1
ATOM 2072 C C . PHE A 1 272 ? -9.515 13.967 -15.418 1.00 39.41 272 PHE A C 1
ATOM 2074 O O . PHE A 1 272 ? -10.056 12.904 -15.678 1.00 39.41 272 PHE A O 1
ATOM 2081 N N . LEU A 1 273 ? -9.040 14.207 -14.183 1.00 40.56 273 LEU A N 1
ATOM 2082 C CA . LEU A 1 273 ? -9.254 13.282 -13.050 1.00 40.56 273 LEU A CA 1
ATOM 2083 C C . LEU A 1 273 ? -10.728 13.291 -12.611 1.00 40.56 273 LEU A C 1
ATOM 2085 O O . LEU A 1 273 ? -11.268 12.252 -12.245 1.00 40.56 273 LEU A O 1
ATOM 2089 N N . GLY A 1 274 ? -11.405 14.441 -12.730 1.00 38.16 274 GLY A N 1
ATOM 2090 C CA . GLY A 1 274 ? -12.868 14.535 -12.626 1.00 38.16 274 GLY A CA 1
ATOM 2091 C C . GLY A 1 274 ? -13.625 13.909 -13.815 1.00 38.16 274 GLY A C 1
ATOM 2092 O O . GLY A 1 274 ? -14.800 13.563 -13.676 1.00 38.16 274 GLY A O 1
ATOM 2093 N N . GLN A 1 275 ? -12.954 13.743 -14.963 1.00 35.97 275 GLN A N 1
ATOM 2094 C CA . GLN A 1 275 ? -13.422 13.033 -16.162 1.00 35.97 275 GLN A CA 1
ATOM 2095 C C . GLN A 1 275 ? -12.916 11.588 -16.257 1.00 35.97 275 GLN A C 1
ATOM 2097 O O . GLN A 1 275 ? -13.313 10.909 -17.203 1.00 35.97 275 GLN A O 1
ATOM 2102 N N . ILE A 1 276 ? -12.185 11.048 -15.266 1.00 39.47 276 ILE A N 1
ATOM 2103 C CA . ILE A 1 276 ? -12.182 9.595 -15.014 1.00 39.47 276 ILE A CA 1
ATOM 2104 C C . ILE A 1 276 ? -13.574 9.251 -14.456 1.00 39.47 276 ILE A C 1
ATOM 2106 O O . ILE A 1 276 ? -13.758 8.801 -13.331 1.00 39.47 276 ILE A O 1
ATOM 2110 N N . ARG A 1 277 ? -14.609 9.559 -15.237 1.00 35.88 277 ARG A N 1
ATOM 2111 C CA . ARG A 1 277 ? -15.906 8.933 -15.150 1.00 35.88 277 ARG A CA 1
ATOM 2112 C C . ARG A 1 277 ? -15.686 7.606 -15.838 1.00 35.88 277 ARG A C 1
ATOM 2114 O O . ARG A 1 277 ? -15.457 7.570 -17.044 1.00 35.88 277 ARG A O 1
ATOM 2121 N N . HIS A 1 278 ? -15.736 6.532 -15.064 1.00 39.16 278 HIS A N 1
ATOM 2122 C CA . HIS A 1 278 ? -16.048 5.244 -15.659 1.00 39.16 278 HIS A CA 1
ATOM 2123 C C . HIS A 1 278 ? -17.302 5.435 -16.516 1.00 39.16 278 HIS A C 1
ATOM 2125 O O . HIS A 1 278 ? -18.334 5.870 -15.999 1.00 39.16 278 HIS A O 1
ATOM 2131 N N . ASP A 1 279 ? -17.185 5.210 -17.824 1.00 36.69 279 ASP A N 1
ATOM 2132 C CA . ASP A 1 279 ? -18.336 5.219 -18.717 1.00 36.69 279 ASP A CA 1
ATOM 2133 C C . ASP A 1 279 ? -19.295 4.117 -18.234 1.00 36.69 279 ASP A C 1
ATOM 2135 O O . ASP A 1 279 ? -18.897 2.950 -18.218 1.00 36.69 279 ASP A O 1
ATOM 2139 N N . PRO A 1 280 ? -20.541 4.438 -17.834 1.00 37.06 280 PRO A N 1
ATOM 2140 C CA . PRO A 1 280 ? -21.509 3.437 -17.387 1.00 37.06 280 PRO A CA 1
ATOM 2141 C C . PRO A 1 280 ? -21.841 2.383 -18.459 1.00 37.06 280 PRO A C 1
ATOM 2143 O O . PRO A 1 280 ? -22.462 1.371 -18.137 1.00 37.06 280 PRO A O 1
ATOM 2146 N N . ARG A 1 281 ? -21.444 2.593 -19.723 1.00 34.69 281 ARG A N 1
ATOM 2147 C CA . ARG A 1 281 ? -21.609 1.624 -20.817 1.00 34.69 281 ARG A CA 1
ATOM 2148 C C . ARG A 1 281 ? -20.531 0.539 -20.855 1.00 34.69 281 ARG A C 1
ATOM 2150 O O . ARG A 1 281 ? -20.757 -0.482 -21.495 1.00 34.69 281 ARG A O 1
ATOM 2157 N N . ARG A 1 282 ? -19.394 0.725 -20.174 1.00 39.94 282 ARG A N 1
ATOM 2158 C CA . ARG A 1 282 ? -18.365 -0.310 -19.979 1.00 39.94 282 ARG A CA 1
ATOM 2159 C C . ARG A 1 282 ? -18.522 -0.855 -18.564 1.00 39.94 282 ARG A C 1
ATOM 2161 O O . ARG A 1 282 ? -18.015 -0.270 -17.605 1.00 39.94 282 ARG A O 1
ATOM 2168 N N . ARG A 1 283 ? -19.346 -1.896 -18.435 1.00 34.59 283 ARG A N 1
ATOM 2169 C CA . ARG A 1 283 ? -19.748 -2.511 -17.167 1.00 34.59 283 ARG A CA 1
ATOM 2170 C C . ARG A 1 283 ? -18.589 -3.289 -16.535 1.00 34.59 283 ARG A C 1
ATOM 2172 O O . ARG A 1 283 ? -18.720 -4.488 -16.349 1.00 34.59 283 ARG A O 1
ATOM 2179 N N . VAL A 1 284 ? -17.536 -2.609 -16.073 1.00 34.78 284 VAL A N 1
ATOM 2180 C CA . VAL A 1 284 ? -16.613 -3.237 -15.117 1.00 34.78 284 VAL A CA 1
ATOM 2181 C C . VAL A 1 284 ? -17.434 -3.539 -13.865 1.00 34.78 284 VAL A C 1
ATOM 2183 O O . VAL A 1 284 ? -17.742 -2.644 -13.070 1.00 34.78 284 VAL A O 1
ATOM 2186 N N . SER A 1 285 ? -17.906 -4.780 -13.766 1.00 31.00 285 SER A N 1
ATOM 2187 C CA . SER A 1 285 ? -18.797 -5.229 -12.710 1.00 31.00 285 SER A CA 1
ATOM 2188 C C . SER A 1 285 ? -18.099 -5.040 -11.370 1.00 31.00 285 SER A C 1
ATOM 2190 O O . SER A 1 285 ? -16.935 -5.393 -11.200 1.00 31.00 285 SER A O 1
ATOM 2192 N N . CYS A 1 286 ? -18.817 -4.419 -10.442 1.00 35.25 286 CYS A N 1
ATOM 2193 C CA . CYS A 1 286 ? -18.382 -4.050 -9.105 1.00 35.25 286 CYS A CA 1
ATOM 2194 C C . CYS A 1 286 ? -17.537 -5.134 -8.406 1.00 35.25 286 CYS A C 1
ATOM 2196 O O . CYS A 1 286 ? -18.093 -6.137 -7.977 1.00 35.25 286 CYS A O 1
ATOM 2198 N N . SER A 1 287 ? -16.229 -4.895 -8.243 1.00 33.84 287 SER A N 1
ATOM 2199 C CA . SER A 1 287 ? -15.396 -5.351 -7.102 1.00 33.84 287 SER A CA 1
ATOM 2200 C C . SER A 1 287 ? -13.898 -5.056 -7.288 1.00 33.84 287 SER A C 1
ATOM 2202 O O . SER A 1 287 ? -13.175 -4.949 -6.300 1.00 33.84 287 SER A O 1
ATOM 2204 N N . SER A 1 288 ? -13.419 -4.836 -8.515 1.00 34.19 288 SER A N 1
ATOM 2205 C CA . SER A 1 288 ? -11.991 -4.695 -8.816 1.00 34.19 288 SER A CA 1
ATOM 2206 C C . SER A 1 288 ? -11.682 -3.294 -9.409 1.00 34.19 288 SER A C 1
ATOM 2208 O O . SER A 1 288 ? -12.194 -2.870 -10.441 1.00 34.19 288 SER A O 1
ATOM 2210 N N . ASN A 1 289 ? -10.947 -2.467 -8.648 1.00 37.81 289 ASN A N 1
ATOM 2211 C CA . ASN A 1 289 ? -10.871 -0.994 -8.771 1.00 37.81 289 ASN A CA 1
ATOM 2212 C C . ASN A 1 289 ? -9.832 -0.413 -9.767 1.00 37.81 289 ASN A C 1
ATOM 2214 O O . ASN A 1 289 ? -8.655 -0.746 -9.634 1.00 37.81 289 ASN A O 1
ATOM 2218 N N . PRO A 1 290 ? -10.148 0.611 -10.593 1.00 37.62 290 PRO A N 1
ATOM 2219 C CA . PRO A 1 290 ? -9.135 1.507 -11.175 1.00 37.62 290 PRO A CA 1
ATOM 2220 C C . PRO A 1 290 ? -8.540 2.405 -10.070 1.00 37.62 290 PRO A C 1
ATOM 2222 O O . PRO A 1 290 ? -8.903 3.569 -9.898 1.00 37.62 290 PRO A O 1
ATOM 2225 N N . MET A 1 291 ? -7.682 1.857 -9.218 1.00 47.34 291 MET A N 1
ATOM 2226 C CA . MET A 1 291 ? -7.093 2.624 -8.125 1.00 47.34 291 MET A CA 1
ATOM 2227 C C . MET A 1 291 ? -5.892 3.421 -8.629 1.00 47.34 291 MET A C 1
ATOM 2229 O O . MET A 1 291 ? -4.848 2.858 -8.936 1.00 47.34 291 MET A O 1
ATOM 2233 N N . ALA A 1 292 ? -6.032 4.746 -8.659 1.00 45.88 292 ALA A N 1
ATOM 2234 C CA . ALA A 1 292 ? -4.897 5.655 -8.642 1.00 45.88 292 ALA A CA 1
ATOM 2235 C C . ALA A 1 292 ? -4.076 5.374 -7.373 1.00 45.88 292 ALA A C 1
ATOM 2237 O O . ALA A 1 292 ? -4.564 5.528 -6.252 1.00 45.88 292 ALA A O 1
ATOM 2238 N N . VAL A 1 293 ? -2.846 4.910 -7.543 1.00 52.44 293 VAL A N 1
ATOM 2239 C CA . VAL A 1 293 ? -1.930 4.622 -6.447 1.00 52.44 293 VAL A CA 1
ATOM 2240 C C . VAL A 1 293 ? -0.941 5.765 -6.346 1.00 52.44 293 VAL A C 1
ATOM 2242 O O . VAL A 1 293 ? -0.158 5.987 -7.266 1.00 52.44 293 VAL A O 1
ATOM 2245 N N . VAL A 1 294 ? -0.978 6.486 -5.230 1.00 49.47 294 VAL A N 1
ATOM 2246 C CA . VAL A 1 294 ? -0.032 7.568 -4.960 1.00 49.47 294 VAL A CA 1
ATOM 2247 C C . VAL A 1 294 ? 1.105 7.042 -4.098 1.00 49.47 294 VAL A C 1
ATOM 2249 O O . VAL A 1 294 ? 0.865 6.268 -3.175 1.00 49.47 294 VAL A O 1
ATOM 2252 N N . SER A 1 295 ? 2.330 7.459 -4.409 1.00 42.81 295 SER A N 1
ATOM 2253 C CA . SER A 1 295 ? 3.502 7.191 -3.575 1.00 42.81 295 SER A CA 1
ATOM 2254 C C . SER A 1 295 ? 3.479 8.067 -2.323 1.00 42.81 295 SER A C 1
ATOM 2256 O O . SER A 1 295 ? 3.536 9.296 -2.454 1.00 42.81 295 SER A O 1
ATOM 2258 N N . PRO A 1 296 ? 3.456 7.496 -1.105 1.00 41.44 296 PRO A N 1
ATOM 2259 C CA . PRO A 1 296 ? 3.780 8.229 0.098 1.00 41.44 296 PRO A CA 1
ATOM 2260 C C . PRO A 1 296 ? 5.277 8.069 0.361 1.00 41.44 296 PRO A C 1
ATOM 2262 O O . PRO A 1 296 ? 5.677 7.452 1.343 1.00 41.44 296 PRO A O 1
ATOM 2265 N N . SER A 1 297 ? 6.146 8.650 -0.465 1.00 38.00 297 SER A N 1
ATOM 2266 C CA . SER A 1 297 ? 7.490 8.954 0.041 1.00 38.00 297 SER A CA 1
ATOM 2267 C C . SER A 1 297 ? 7.382 10.174 0.957 1.00 38.00 297 SER A C 1
ATOM 2269 O O . SER A 1 297 ? 7.776 11.283 0.598 1.00 38.00 297 SER A O 1
ATOM 2271 N N . MET A 1 298 ? 6.811 9.959 2.149 1.00 41.31 298 MET A N 1
ATOM 2272 C CA . MET A 1 298 ? 6.913 10.873 3.283 1.00 41.31 298 MET A CA 1
ATOM 2273 C C . MET A 1 298 ? 8.351 10.837 3.808 1.00 41.31 298 MET A C 1
ATOM 2275 O O . MET A 1 298 ? 8.646 10.244 4.842 1.00 41.31 298 MET A O 1
ATOM 2279 N N . VAL A 1 299 ? 9.271 11.495 3.108 1.00 40.84 299 VAL A N 1
ATOM 2280 C CA . VAL A 1 299 ? 10.505 11.947 3.750 1.00 40.84 299 VAL A CA 1
ATOM 2281 C C . VAL A 1 299 ? 10.223 13.352 4.259 1.00 40.84 299 VAL A C 1
ATOM 2283 O O . VAL A 1 299 ? 10.254 14.318 3.495 1.00 40.84 299 VAL A O 1
ATOM 2286 N N . PHE A 1 300 ? 9.894 13.465 5.549 1.00 40.62 300 PHE A N 1
ATOM 2287 C CA . PHE A 1 300 ? 9.779 14.758 6.224 1.00 40.62 300 PHE A CA 1
ATOM 2288 C C . PHE A 1 300 ? 11.016 15.614 5.893 1.00 40.62 300 PHE A C 1
ATOM 2290 O O . PHE A 1 300 ? 12.139 15.228 6.212 1.00 40.62 300 PHE A O 1
ATOM 2297 N N . GLY A 1 301 ? 10.809 16.760 5.232 1.00 38.19 301 GLY A N 1
ATOM 2298 C CA . GLY A 1 301 ? 11.858 17.758 4.986 1.00 38.19 301 GLY A CA 1
ATOM 2299 C C . GLY A 1 301 ? 12.375 17.911 3.549 1.00 38.19 301 GLY A C 1
ATOM 2300 O O . GLY A 1 301 ? 13.223 18.775 3.334 1.00 38.19 301 GLY A O 1
ATOM 2301 N N . ARG A 1 302 ? 11.883 17.162 2.547 1.00 43.06 302 ARG A N 1
ATOM 2302 C CA . ARG A 1 302 ? 12.192 17.446 1.126 1.00 43.06 302 ARG A CA 1
ATOM 2303 C C . ARG A 1 302 ? 10.923 17.485 0.264 1.00 43.06 302 ARG A C 1
ATOM 2305 O O . ARG A 1 302 ? 10.176 16.511 0.275 1.00 43.06 302 ARG A O 1
ATOM 2312 N N . PRO A 1 303 ? 10.668 18.564 -0.502 1.00 44.16 303 PRO A N 1
ATOM 2313 C CA . PRO A 1 303 ? 9.554 18.595 -1.444 1.00 44.16 303 PRO A CA 1
ATOM 2314 C C . PRO A 1 303 ? 9.825 17.597 -2.580 1.00 44.16 303 PRO A C 1
ATOM 2316 O O . PRO A 1 303 ? 10.667 17.833 -3.443 1.00 44.16 303 PRO A O 1
ATOM 2319 N N . SER A 1 304 ? 9.140 16.456 -2.571 1.00 53.50 304 SER A N 1
ATOM 2320 C CA . SER A 1 304 ? 9.131 15.492 -3.675 1.00 53.50 304 SER A CA 1
ATOM 2321 C C . SER A 1 304 ? 7.941 15.781 -4.581 1.00 53.50 304 SER A C 1
ATOM 2323 O O . SER A 1 304 ? 6.849 15.974 -4.074 1.00 53.50 304 SER A O 1
ATOM 2325 N N . ASN A 1 305 ? 8.106 15.816 -5.910 1.00 61.28 305 ASN A N 1
ATOM 2326 C CA . ASN A 1 305 ? 6.953 15.882 -6.824 1.00 61.28 305 ASN A CA 1
ATOM 2327 C C . ASN A 1 305 ? 5.940 14.777 -6.474 1.00 61.28 305 ASN A C 1
ATOM 2329 O O . ASN A 1 305 ? 6.346 13.647 -6.209 1.00 61.28 305 ASN A O 1
ATOM 2333 N N . ALA A 1 306 ? 4.644 15.104 -6.459 1.00 64.62 306 ALA A N 1
ATOM 2334 C CA . ALA A 1 306 ? 3.611 14.096 -6.254 1.00 64.62 306 ALA A CA 1
ATOM 2335 C C . ALA A 1 306 ? 3.474 13.260 -7.535 1.00 64.62 306 ALA A C 1
ATOM 2337 O O . ALA A 1 306 ? 3.280 13.821 -8.616 1.00 64.62 306 ALA A O 1
ATOM 2338 N N . ASP A 1 307 ? 3.584 11.941 -7.386 1.00 70.00 307 ASP A N 1
ATOM 2339 C CA . ASP A 1 307 ? 3.588 10.958 -8.469 1.00 70.00 307 ASP A CA 1
ATOM 2340 C C . ASP A 1 307 ? 2.523 9.884 -8.212 1.00 70.00 307 ASP A C 1
ATOM 2342 O O . ASP A 1 307 ? 2.371 9.407 -7.084 1.00 70.00 307 ASP A O 1
ATOM 2346 N N . VAL A 1 308 ? 1.790 9.497 -9.258 1.00 69.94 308 VAL A N 1
ATOM 2347 C CA . VAL A 1 308 ? 0.674 8.543 -9.192 1.00 69.94 308 VAL A CA 1
ATOM 2348 C C . VAL A 1 308 ? 0.766 7.542 -10.331 1.00 69.94 308 VAL A C 1
ATOM 2350 O O . VAL A 1 308 ? 1.022 7.924 -11.470 1.00 69.94 308 VAL A O 1
ATOM 2353 N N . ILE A 1 309 ? 0.490 6.272 -10.047 1.00 70.06 309 ILE A N 1
ATOM 2354 C CA . ILE A 1 309 ? 0.185 5.275 -11.075 1.00 70.06 309 ILE A CA 1
ATOM 2355 C C . ILE A 1 309 ? -1.330 5.189 -11.253 1.00 70.06 309 ILE A C 1
ATOM 2357 O O . ILE A 1 309 ? -2.065 5.025 -10.281 1.00 70.06 309 ILE A O 1
ATOM 2361 N N . VAL A 1 310 ? -1.795 5.289 -12.494 1.00 69.88 310 VAL A N 1
ATOM 2362 C CA . VAL A 1 310 ? -3.204 5.185 -12.879 1.00 69.88 310 VAL A CA 1
ATOM 2363 C C . VAL A 1 310 ? -3.375 4.003 -13.822 1.00 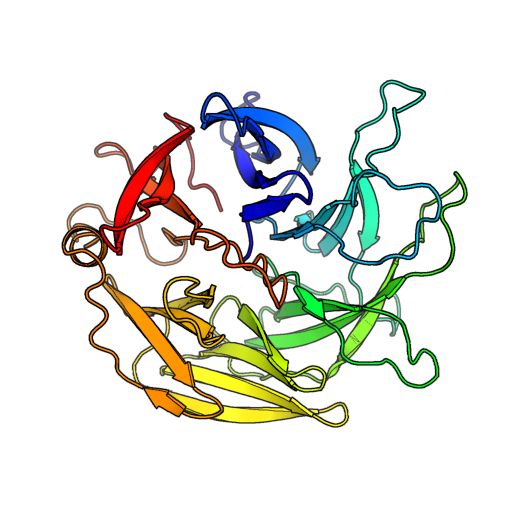69.88 310 VAL A C 1
ATOM 2365 O O . VAL A 1 310 ? -2.678 3.896 -14.826 1.00 69.88 310 VAL A O 1
ATOM 2368 N N . PHE A 1 311 ? -4.335 3.137 -13.515 1.00 69.75 311 PHE A N 1
ATOM 2369 C CA . PHE A 1 311 ? -4.732 2.027 -14.375 1.00 69.75 311 PHE A CA 1
ATOM 2370 C C . PHE A 1 311 ? -5.913 2.466 -15.245 1.00 69.75 311 PHE A C 1
ATOM 2372 O O . PHE A 1 311 ? -6.971 2.818 -14.723 1.00 69.75 311 PHE A O 1
ATOM 2379 N N . LEU A 1 312 ? -5.724 2.476 -16.563 1.00 66.19 312 LEU A N 1
ATOM 2380 C CA . LEU A 1 312 ? -6.707 2.914 -17.551 1.00 66.19 312 LEU A CA 1
ATOM 2381 C C . LEU A 1 312 ? -7.149 1.731 -18.415 1.00 66.19 312 LEU A C 1
ATOM 2383 O O . LEU A 1 312 ? -6.324 1.149 -19.106 1.00 66.19 312 LEU A O 1
ATOM 2387 N N . ALA A 1 313 ? -8.438 1.402 -18.432 1.00 60.25 313 ALA A N 1
ATOM 2388 C CA . ALA A 1 313 ? -8.956 0.367 -19.327 1.00 60.25 313 ALA A CA 1
ATOM 2389 C C . ALA A 1 313 ? -8.851 0.803 -20.805 1.00 60.25 313 ALA A C 1
ATOM 2391 O O . ALA A 1 313 ? -9.268 1.906 -21.173 1.00 60.25 313 ALA A O 1
ATOM 2392 N N . LEU A 1 314 ? -8.315 -0.068 -21.659 1.00 59.00 314 LEU A N 1
ATOM 2393 C CA . LEU A 1 314 ? -8.173 0.116 -23.101 1.00 59.00 314 LEU A CA 1
ATOM 2394 C C . LEU A 1 314 ? -9.232 -0.703 -23.851 1.00 59.00 314 LEU A C 1
ATOM 2396 O O . LEU A 1 314 ? -9.377 -1.895 -23.621 1.00 59.00 314 LEU A O 1
ATOM 2400 N N . GLY A 1 315 ? -9.918 -0.081 -24.816 1.00 54.94 315 GLY A N 1
ATOM 2401 C CA . GLY A 1 315 ? -10.829 -0.797 -25.723 1.00 54.94 315 GLY A CA 1
ATOM 2402 C C . GLY A 1 315 ? -12.191 -1.183 -25.127 1.00 54.94 315 GLY A C 1
ATOM 2403 O O . GLY A 1 315 ? -12.578 -0.731 -24.054 1.00 54.94 315 GLY A O 1
ATOM 2404 N N . THR A 1 316 ? -12.977 -1.946 -25.891 1.00 49.81 316 THR A N 1
ATOM 2405 C CA . THR A 1 316 ? -14.327 -2.405 -25.508 1.00 49.81 316 THR A CA 1
ATOM 2406 C C . THR A 1 316 ? -14.325 -3.700 -24.698 1.00 49.81 316 THR A C 1
ATOM 2408 O O . THR A 1 316 ? -15.359 -4.030 -24.127 1.00 49.81 316 THR A O 1
ATOM 2411 N N . SER A 1 317 ? -13.203 -4.426 -24.650 1.00 54.25 317 SER A N 1
ATOM 2412 C CA . SER A 1 317 ? -13.012 -5.572 -23.761 1.00 54.25 317 SER A CA 1
ATOM 2413 C C . SER A 1 317 ? -12.490 -5.094 -22.404 1.00 54.25 317 SER A C 1
ATOM 2415 O O . SER A 1 317 ? -11.596 -4.256 -22.326 1.00 54.25 317 SER A O 1
ATOM 2417 N N . GLU A 1 318 ? -13.057 -5.616 -21.320 1.00 56.47 318 GLU A N 1
ATOM 2418 C CA . GLU A 1 318 ? -12.749 -5.196 -19.939 1.00 56.47 318 GLU A CA 1
ATOM 2419 C C . GLU A 1 318 ? -11.389 -5.707 -19.432 1.00 56.47 318 GLU A C 1
ATOM 2421 O O . GLU A 1 318 ? -10.938 -5.352 -18.341 1.00 56.47 318 GLU A O 1
ATOM 2426 N N . ASP A 1 319 ? -10.700 -6.488 -20.260 1.00 62.56 319 ASP A N 1
ATOM 2427 C CA . ASP A 1 319 ? -9.480 -7.186 -19.885 1.00 62.56 319 ASP A CA 1
ATOM 2428 C C . ASP A 1 319 ? -8.205 -6.469 -20.296 1.00 62.56 319 ASP A C 1
ATOM 2430 O O . ASP A 1 319 ? -7.141 -6.909 -19.889 1.00 62.56 319 ASP A O 1
ATOM 2434 N N . THR A 1 320 ? -8.249 -5.382 -21.068 1.00 60.41 320 THR A N 1
ATOM 2435 C CA . THR A 1 320 ? -7.014 -4.681 -21.459 1.00 60.41 320 THR A CA 1
ATOM 2436 C C . THR A 1 320 ? -6.852 -3.385 -20.682 1.00 60.41 320 THR A C 1
ATOM 2438 O O . THR A 1 320 ? -7.766 -2.569 -20.611 1.00 60.41 320 THR A O 1
ATOM 2441 N N . TRP A 1 321 ? -5.665 -3.169 -20.124 1.00 68.38 321 TRP A N 1
ATOM 2442 C CA . TRP A 1 321 ? -5.332 -2.017 -19.295 1.00 68.38 321 TRP A CA 1
ATOM 2443 C C . TRP A 1 321 ? -4.017 -1.379 -19.745 1.00 68.38 321 TRP A C 1
ATOM 2445 O O . TRP A 1 321 ? -3.088 -2.058 -20.171 1.00 68.38 321 TRP A O 1
ATOM 2455 N N . MET A 1 322 ? -3.929 -0.063 -19.610 1.00 68.00 322 MET A N 1
ATOM 2456 C CA . MET A 1 322 ? -2.705 0.720 -19.698 1.00 68.00 322 MET A CA 1
ATOM 2457 C C . MET A 1 322 ? -2.364 1.234 -18.308 1.00 68.00 322 MET A C 1
ATOM 2459 O O . MET A 1 322 ? -3.224 1.745 -17.590 1.00 68.00 322 MET A O 1
ATOM 2463 N N . VAL A 1 323 ? -1.098 1.124 -17.932 1.00 72.69 323 VAL A N 1
ATOM 2464 C CA . VAL A 1 323 ? -0.600 1.643 -16.661 1.00 72.69 323 VAL A CA 1
ATOM 2465 C C . VAL A 1 323 ? 0.137 2.940 -16.949 1.00 72.69 323 VAL A C 1
ATOM 2467 O O . VAL A 1 323 ? 1.170 2.942 -17.614 1.00 72.69 323 VAL A O 1
ATOM 2470 N N . LEU A 1 324 ? -0.414 4.051 -16.479 1.00 73.06 324 LEU A N 1
ATOM 2471 C CA . LEU A 1 324 ? 0.097 5.397 -16.704 1.00 73.06 324 LEU A CA 1
ATOM 2472 C C . LEU A 1 324 ? 0.766 5.934 -15.446 1.00 73.06 324 LEU A C 1
ATOM 2474 O O . LEU A 1 324 ? 0.239 5.790 -14.347 1.00 73.06 324 LEU A O 1
ATOM 2478 N N . HIS A 1 325 ? 1.888 6.622 -15.616 1.00 71.44 325 HIS A N 1
ATOM 2479 C CA . HIS A 1 325 ? 2.479 7.454 -14.576 1.00 71.44 325 HIS A CA 1
ATOM 2480 C C . HIS A 1 325 ? 2.018 8.895 -14.786 1.00 71.44 325 HIS A C 1
ATOM 2482 O O . HIS A 1 325 ? 2.170 9.455 -15.871 1.00 71.44 325 HIS A O 1
ATOM 2488 N N . TYR A 1 326 ? 1.452 9.485 -13.741 1.00 73.25 326 TYR A N 1
ATOM 2489 C CA . TYR A 1 326 ? 1.136 10.900 -13.655 1.00 73.25 326 TYR A CA 1
ATOM 2490 C C . TYR A 1 326 ? 2.061 11.580 -12.651 1.00 73.25 326 TYR A C 1
ATOM 2492 O O . TYR A 1 326 ? 2.284 11.059 -11.559 1.00 73.25 326 TYR A O 1
ATOM 2500 N N . GLY A 1 327 ? 2.524 12.778 -12.987 1.00 66.69 327 GLY A N 1
ATOM 2501 C CA . GLY A 1 327 ? 3.287 13.639 -12.087 1.00 66.69 327 GLY A CA 1
ATOM 2502 C C . GLY A 1 327 ? 2.737 15.062 -12.086 1.00 66.69 327 GLY A C 1
ATOM 2503 O O . GLY A 1 327 ? 2.130 15.505 -13.065 1.00 66.69 327 GLY A O 1
ATOM 2504 N N . ILE A 1 328 ? 2.946 15.799 -10.993 1.00 66.00 328 ILE A N 1
ATOM 2505 C CA . ILE A 1 328 ? 2.692 17.247 -10.969 1.00 66.00 328 ILE A CA 1
ATOM 2506 C C . ILE A 1 328 ? 3.870 17.972 -11.624 1.00 66.00 328 ILE A C 1
ATOM 2508 O O . ILE A 1 328 ? 4.999 17.890 -11.140 1.00 66.00 328 ILE A O 1
ATOM 2512 N N . THR A 1 329 ? 3.614 18.729 -12.695 1.00 63.00 329 THR A N 1
ATOM 2513 C CA . THR A 1 329 ? 4.653 19.554 -13.324 1.00 63.00 329 THR A CA 1
ATOM 2514 C C . THR A 1 329 ? 5.051 20.709 -12.394 1.00 63.00 329 THR A C 1
ATOM 2516 O O . THR A 1 329 ? 4.171 21.452 -11.928 1.00 63.00 329 THR A O 1
ATOM 2519 N N . PRO A 1 330 ? 6.359 20.920 -12.143 1.00 60.44 330 PRO A N 1
ATOM 2520 C CA . PRO A 1 330 ? 6.840 22.088 -11.414 1.00 60.44 330 PRO A CA 1
ATOM 2521 C C . PRO A 1 330 ? 6.326 23.392 -12.046 1.00 60.44 330 PRO A C 1
ATOM 2523 O O . PRO A 1 330 ? 6.298 23.542 -13.265 1.00 60.44 330 PRO A O 1
ATOM 2526 N N . GLY A 1 331 ? 5.874 24.337 -11.221 1.00 63.34 331 GLY A N 1
ATOM 2527 C CA . GLY A 1 331 ? 5.402 25.657 -11.665 1.00 63.34 331 GLY A CA 1
ATOM 2528 C C . GLY A 1 331 ? 3.927 25.725 -12.078 1.00 63.34 331 GLY A C 1
ATOM 2529 O O . GLY A 1 331 ? 3.228 26.634 -11.640 1.00 63.34 331 GLY A O 1
ATOM 2530 N N . THR A 1 332 ? 3.407 24.761 -12.846 1.00 62.84 332 THR A N 1
ATOM 2531 C CA . THR A 1 332 ? 2.003 24.817 -13.315 1.00 62.84 332 THR A CA 1
ATOM 2532 C C . THR A 1 332 ? 1.002 24.243 -12.313 1.00 62.84 332 THR A C 1
ATOM 2534 O O . THR A 1 332 ? -0.191 24.534 -12.409 1.00 62.84 332 THR A O 1
ATOM 2537 N N . LYS A 1 333 ? 1.470 23.417 -11.363 1.00 63.38 333 LYS A N 1
ATOM 2538 C CA . LYS A 1 333 ? 0.630 22.657 -10.415 1.00 63.38 333 LYS A CA 1
ATOM 2539 C C . LYS A 1 333 ? -0.424 21.779 -11.112 1.00 63.38 333 LYS A C 1
ATOM 2541 O O . LYS A 1 333 ? -1.431 21.421 -10.502 1.00 63.38 333 LYS A O 1
ATOM 2546 N N . ARG A 1 334 ? -0.213 21.436 -12.388 1.00 61.66 334 ARG A N 1
ATOM 2547 C CA . ARG A 1 334 ? -1.081 20.534 -13.152 1.00 61.66 334 ARG A CA 1
ATOM 2548 C C . ARG A 1 334 ? -0.511 19.125 -13.111 1.00 61.66 334 ARG A C 1
ATOM 2550 O O . ARG A 1 334 ? 0.696 18.937 -13.230 1.00 61.66 334 ARG A O 1
ATOM 2557 N N . TRP A 1 335 ? -1.397 18.150 -12.964 1.00 60.50 335 TRP A N 1
ATOM 2558 C CA . TRP A 1 335 ? -1.062 16.755 -13.213 1.00 60.50 335 TRP A CA 1
ATOM 2559 C C . TRP A 1 335 ? -0.959 16.533 -14.719 1.00 60.50 335 TRP A C 1
ATOM 2561 O O . TRP A 1 335 ? -1.837 16.968 -15.465 1.00 60.50 335 TRP A O 1
ATOM 2571 N N . VAL A 1 336 ? 0.085 15.846 -15.158 1.00 65.69 336 VAL A N 1
ATOM 2572 C CA . VAL A 1 336 ? 0.279 15.439 -16.553 1.00 65.69 336 VAL A CA 1
ATOM 2573 C C . VAL A 1 336 ? 0.670 13.971 -16.595 1.00 65.69 336 VAL A C 1
ATOM 2575 O O . VAL A 1 336 ? 1.285 13.479 -15.648 1.00 65.69 336 VAL A O 1
ATOM 2578 N N . VAL A 1 337 ? 0.322 13.276 -17.680 1.00 70.75 337 VAL A N 1
ATOM 2579 C CA . VAL A 1 337 ? 0.896 11.953 -17.956 1.00 70.75 337 VAL A CA 1
ATOM 2580 C C . VAL A 1 337 ? 2.389 12.159 -18.192 1.00 70.75 337 VAL A C 1
ATOM 2582 O O . VAL A 1 337 ? 2.781 12.831 -19.142 1.00 70.75 337 VAL A O 1
ATOM 2585 N N . SER A 1 338 ? 3.211 11.627 -17.298 1.00 69.19 338 SER A N 1
ATOM 2586 C CA . SER A 1 338 ? 4.672 11.721 -17.336 1.00 69.19 338 SER A CA 1
ATOM 2587 C C . SER A 1 338 ? 5.333 10.482 -17.936 1.00 69.19 338 SER A C 1
ATOM 2589 O O . SER A 1 338 ? 6.538 10.499 -18.181 1.00 69.19 338 SER A O 1
ATOM 2591 N N . GLY A 1 339 ? 4.566 9.416 -18.175 1.00 69.6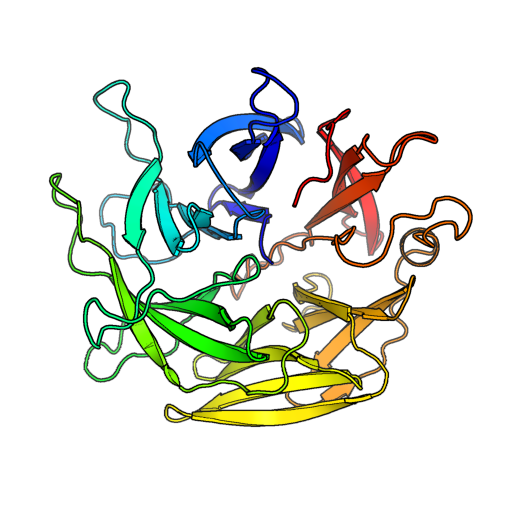2 339 GLY A N 1
ATOM 2592 C CA . GLY A 1 339 ? 5.030 8.234 -18.890 1.00 69.62 339 GLY A CA 1
ATOM 2593 C C . GLY A 1 339 ? 3.995 7.115 -18.947 1.00 69.62 339 GLY A C 1
ATOM 2594 O O . GLY A 1 339 ? 3.000 7.119 -18.219 1.00 69.62 339 GLY A O 1
ATOM 2595 N N . VAL A 1 340 ? 4.262 6.135 -19.804 1.00 76.38 340 VAL A N 1
ATOM 2596 C CA . VAL A 1 340 ? 3.550 4.854 -19.845 1.00 76.38 340 VAL A CA 1
ATOM 2597 C C . VAL A 1 340 ? 4.418 3.832 -19.114 1.00 76.38 340 VAL A C 1
ATOM 2599 O O . VAL A 1 340 ? 5.574 3.636 -19.477 1.00 76.38 340 VAL A O 1
ATOM 2602 N N . VAL A 1 341 ? 3.881 3.224 -18.057 1.00 72.00 341 VAL A N 1
ATOM 2603 C CA . VAL A 1 341 ? 4.552 2.159 -17.295 1.00 72.00 341 VAL A CA 1
ATOM 2604 C C . VAL A 1 341 ? 4.412 0.834 -18.038 1.00 72.00 341 VAL A C 1
ATOM 2606 O O . VAL A 1 341 ? 5.395 0.136 -18.252 1.00 72.00 341 VAL A O 1
ATOM 2609 N N . LEU A 1 342 ? 3.186 0.511 -18.461 1.00 74.19 342 LEU A N 1
ATOM 2610 C CA . LEU A 1 342 ? 2.870 -0.659 -19.277 1.00 74.19 342 LEU A CA 1
ATOM 2611 C C . LEU A 1 342 ? 1.829 -0.249 -20.327 1.00 74.19 342 LEU A C 1
ATOM 2613 O O . LEU A 1 342 ? 0.746 0.202 -19.941 1.00 74.19 342 LEU A O 1
ATOM 2617 N N . PRO A 1 343 ? 2.129 -0.374 -21.632 1.00 72.62 343 PRO A N 1
ATOM 2618 C CA . PRO A 1 343 ? 1.217 0.062 -22.689 1.00 72.62 343 PRO A CA 1
ATOM 2619 C C . PRO A 1 343 ? 0.010 -0.868 -22.836 1.00 72.62 343 PRO A C 1
ATOM 2621 O O . PRO A 1 343 ? -1.077 -0.403 -23.163 1.00 72.62 343 PRO A O 1
ATOM 2624 N N . HIS A 1 344 ? 0.192 -2.161 -22.552 1.00 72.75 344 HIS A N 1
ATOM 2625 C CA . HIS A 1 344 ? -0.839 -3.188 -22.651 1.00 72.75 344 HIS A CA 1
ATOM 2626 C C . HIS A 1 344 ? -0.654 -4.222 -21.537 1.00 72.75 344 HIS A C 1
ATOM 2628 O O . HIS A 1 344 ? 0.395 -4.855 -21.439 1.00 72.75 344 HIS A O 1
ATOM 2634 N N . VAL A 1 345 ? -1.676 -4.387 -20.702 1.00 64.50 345 VAL A N 1
ATOM 2635 C CA . VAL A 1 345 ? -1.768 -5.410 -19.657 1.00 64.50 345 VAL A CA 1
ATOM 2636 C C . VAL A 1 345 ? -3.097 -6.126 -19.831 1.00 64.50 345 VAL A C 1
ATOM 2638 O O . VAL A 1 345 ? -4.140 -5.476 -19.779 1.00 64.50 345 VAL A O 1
ATOM 2641 N N . THR A 1 346 ? -3.063 -7.437 -20.058 1.00 57.94 346 THR A N 1
ATOM 2642 C CA . THR A 1 346 ? -4.267 -8.273 -20.073 1.00 57.94 346 THR A CA 1
ATOM 2643 C C . THR A 1 346 ? -4.615 -8.741 -18.661 1.00 57.94 346 THR A C 1
ATOM 2645 O O . THR A 1 346 ? -3.737 -9.021 -17.845 1.00 57.94 346 THR A O 1
ATOM 2648 N N . GLY A 1 347 ? -5.907 -8.789 -18.346 1.00 54.12 347 GLY A N 1
ATOM 2649 C CA . GLY A 1 347 ? -6.420 -9.041 -17.008 1.00 54.12 347 GLY A CA 1
ATOM 2650 C C . GLY A 1 347 ? -6.146 -7.874 -16.059 1.00 54.12 347 GLY A C 1
ATOM 2651 O O . GLY A 1 347 ? -5.054 -7.304 -16.011 1.00 54.12 347 GLY A O 1
ATOM 2652 N N . MET A 1 348 ? -7.143 -7.521 -15.255 1.00 52.53 348 MET A N 1
ATOM 2653 C CA . MET A 1 348 ? -7.027 -6.369 -14.374 1.00 52.53 348 MET A CA 1
ATOM 2654 C C . MET A 1 348 ? -5.789 -6.464 -13.456 1.00 52.53 348 MET A C 1
ATOM 2656 O O . MET A 1 348 ? -5.628 -7.470 -12.764 1.00 52.53 348 MET A O 1
ATOM 2660 N N . PRO A 1 349 ? -4.911 -5.444 -13.421 1.00 55.06 349 PRO A N 1
ATOM 2661 C CA . PRO A 1 349 ? -3.804 -5.377 -12.472 1.00 55.06 349 PRO A CA 1
ATOM 2662 C C . PRO A 1 349 ? -4.344 -5.156 -11.049 1.00 55.06 349 PRO A C 1
ATOM 2664 O O . PRO A 1 349 ? -4.540 -4.024 -10.595 1.00 55.06 349 PRO A O 1
ATOM 2667 N N . LEU A 1 350 ? -4.639 -6.275 -10.378 1.00 50.00 350 LEU A N 1
ATOM 2668 C CA . LEU A 1 350 ? -5.136 -6.348 -9.002 1.00 50.00 350 LEU A CA 1
ATOM 2669 C C . LEU A 1 350 ? -4.206 -5.728 -7.990 1.00 50.00 350 LEU A C 1
ATOM 2671 O O . LEU A 1 350 ? -3.014 -5.514 -8.289 1.00 50.00 350 LEU A O 1
#

Sequence (350 aa):
MNRLCRSSYGSLEAVINIPSGLGDSQRVLRHFSRNSTTGEWFARAVISARPESGGSIIQNTSKRHAAQEHGDFEVVVLEDGVLKHYTHYNYPPTDDKSAWSCSAIVNDASGPDSPIVAICAAPLLQSRIPIPDKSNETTLETAILQSNGDVLHYRCLQLGACTKSTEQQHEWHRGAKITSEATGPVCLYQTSPDSLMALVPVSNGTQQHCFSSGTWTCVNFFAGMNGPSCIYTNPALKIPTVHALIRVGYRIFAKTINGNELKNTTPNLPSFLGQIRHDPRRRVSCSSNPMAVVSPSMVFGRPSNADVIVFLALGTSEDTWMVLHYGITPGTKRWVVSGVVLPHVTGMPL

Radius of gyration: 19.24 Å; chains: 1; bounding box: 50×48×51 Å

Foldseek 3Di:
DAQWAAWPVRKIKGWFWFAPVPDPPWTFTWIWIADPVPRAIDTDFTQGRAFPARKHKYFDPDPPDPPDPTTKMWIWTQGPQWTWIKIADPDDDPDPDTSIDRQDTQDEPPDDPDGQRFPYYKYWDFALADDVPGNGDTWIKIWGQGPQQKIWIKIWDQADDDDPDGNHRIDIYTAEIQDRFADDYKEWDADDNQWIWIWGAGPFFIWIWIDHPRYIDGLDTGGQQRADKEWEFQLVPVDRWIWIFTDRPQATAIWTDDPSDTDPDPPCPPVVSRVSRPDVLLCPDPDADQDWRWYHPPPPPDRDWTKTWTWAQDDSDRFWTWIFIWTQDPPPRDIDGSDTNGGIGGHRRD